Protein AF-A0A951DKD7-F1 (afdb_monomer_lite)

Sequence (214 aa):
MGTKVVCPVCWTWADLGSRTTCRRCRTPLVLADGRRVDEVAALTGVAPGSPIADGAYAAAAPQWVRERAPAAPAAGGTVDWVGLARWITIGYGILLVAAMLVVGVVFRHITVTLLDPHTGQLTATTLNLGPAFTIAALVVGAVMALCAWLTQYAAARVLFLLADVLGIFASLTNLSSVIQPGPAGIAGVLSLLVDVLYGGVLAMSLVARSRGRS

Foldseek 3Di:
DFFWWADPVVRDIDGDALDQADPPPRGGIAGPQGHGPVVLCVQLVHPRRDGDDPVSSVVSDDPVVVVVRPPDPPPDDDDLLLVVLLVLLLVVLVVVLVVLQVCLVVCQWDWDFDQDPVPRDTDTDIDGCNVVSNVVSVVSSVVSVVLSVCSVDLVSLVVVLVVLVVVLVVLVVVVVQLCDPDPSVVVSVVVNVSSVVSSVSSVVNNVVVVVVVD

Structure (mmCIF, N/CA/C/O backbone):
data_AF-A0A951DKD7-F1
#
_entry.id   AF-A0A951DKD7-F1
#
loop_
_atom_site.group_PDB
_atom_site.id
_atom_site.type_symbol
_atom_site.label_atom_id
_atom_site.label_alt_id
_atom_site.label_comp_id
_atom_site.label_asym_id
_atom_site.label_entity_id
_atom_site.label_seq_id
_atom_site.pdbx_PDB_ins_code
_atom_site.Cartn_x
_atom_site.Cartn_y
_atom_site.Cartn_z
_atom_site.occupancy
_atom_site.B_iso_or_equiv
_atom_site.auth_seq_id
_atom_site.auth_comp_id
_atom_site.auth_asym_id
_atom_site.auth_atom_id
_atom_site.pdbx_PDB_model_num
ATOM 1 N N . MET A 1 1 ? 32.526 -7.233 -17.741 1.00 46.66 1 MET A N 1
ATOM 2 C CA . MET A 1 1 ? 32.548 -8.105 -16.546 1.00 46.66 1 MET A CA 1
ATOM 3 C C . MET A 1 1 ? 32.007 -9.435 -17.018 1.00 46.66 1 MET A C 1
ATOM 5 O O . MET A 1 1 ? 30.869 -9.445 -17.457 1.00 46.66 1 MET A O 1
ATOM 9 N N . GLY A 1 2 ? 32.831 -10.486 -17.031 1.00 58.69 2 GLY A N 1
ATOM 10 C CA . GLY A 1 2 ? 32.486 -11.738 -17.708 1.00 58.69 2 GLY A CA 1
ATOM 11 C C . GLY A 1 2 ? 31.242 -12.408 -17.124 1.00 58.69 2 GLY A C 1
ATOM 12 O O . GLY A 1 2 ? 31.072 -12.469 -15.905 1.00 58.69 2 GLY A O 1
ATOM 13 N N . THR A 1 3 ? 30.373 -12.904 -18.002 1.00 64.31 3 THR A N 1
ATOM 14 C CA . THR A 1 3 ? 29.193 -13.696 -17.633 1.00 64.31 3 THR A CA 1
ATOM 15 C C . THR A 1 3 ? 29.619 -14.928 -16.827 1.00 64.31 3 THR A C 1
ATOM 17 O O . THR A 1 3 ? 30.507 -15.668 -17.243 1.00 64.31 3 THR A O 1
ATOM 20 N N . LYS A 1 4 ? 29.005 -15.179 -15.665 1.00 73.69 4 LYS A N 1
ATOM 21 C CA . LYS A 1 4 ? 29.299 -16.372 -14.852 1.00 73.69 4 LYS A CA 1
ATOM 22 C C . LYS A 1 4 ? 28.471 -17.561 -15.338 1.00 73.69 4 LYS A C 1
ATOM 24 O O . LYS A 1 4 ? 27.261 -17.446 -15.516 1.00 73.69 4 LYS A O 1
ATOM 29 N N . VAL A 1 5 ? 29.122 -18.708 -15.510 1.00 76.88 5 VAL A N 1
ATOM 30 C CA . VAL A 1 5 ? 28.499 -19.980 -15.902 1.00 76.88 5 VAL A CA 1
ATOM 31 C C . VAL A 1 5 ? 28.764 -21.062 -14.867 1.00 76.88 5 VAL A C 1
ATOM 33 O O . VAL A 1 5 ? 29.808 -21.070 -14.209 1.00 76.88 5 VAL A O 1
ATOM 36 N N . VAL A 1 6 ? 27.818 -21.990 -14.732 1.00 82.00 6 VAL A N 1
ATOM 37 C CA . VAL A 1 6 ? 27.871 -23.095 -13.773 1.00 82.00 6 VAL A CA 1
ATOM 38 C C . VAL A 1 6 ? 27.924 -24.438 -14.493 1.00 82.00 6 VAL A C 1
ATOM 40 O O . VAL A 1 6 ? 27.279 -24.658 -15.518 1.00 82.00 6 VAL A O 1
ATOM 43 N N . CYS A 1 7 ? 28.706 -25.367 -13.948 1.00 81.94 7 CYS A N 1
ATOM 44 C CA . CYS A 1 7 ? 28.614 -26.771 -14.327 1.00 81.94 7 CYS A CA 1
ATOM 45 C C . CYS A 1 7 ? 27.569 -27.473 -13.442 1.00 81.94 7 CYS A C 1
ATOM 47 O O . CYS A 1 7 ? 27.789 -27.536 -12.233 1.00 81.94 7 CYS A O 1
ATOM 49 N N . PRO A 1 8 ? 26.495 -28.066 -13.992 1.00 79.81 8 PRO A N 1
ATOM 50 C CA . PRO A 1 8 ? 25.440 -28.686 -13.184 1.00 79.81 8 PRO A CA 1
ATOM 51 C C . PRO A 1 8 ? 25.883 -29.984 -12.488 1.00 79.81 8 PRO A C 1
ATOM 53 O O . PRO A 1 8 ? 25.260 -30.412 -11.523 1.00 79.81 8 PRO A O 1
ATOM 56 N N . VAL A 1 9 ? 26.964 -30.615 -12.9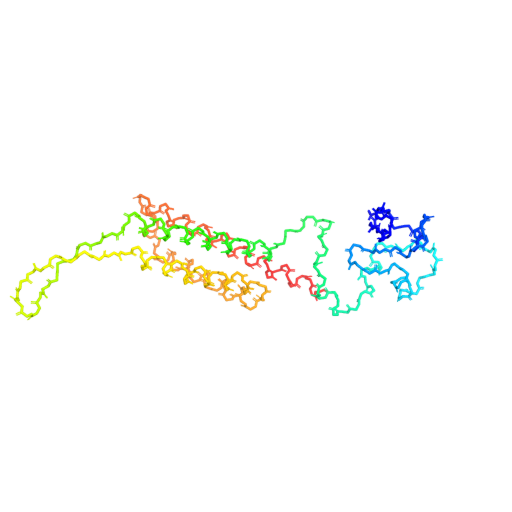60 1.00 80.75 9 VAL A N 1
ATOM 57 C CA . VAL A 1 9 ? 27.493 -31.865 -12.385 1.00 80.75 9 VAL A CA 1
ATOM 58 C C . VAL A 1 9 ? 28.568 -31.585 -11.336 1.00 80.75 9 VAL A C 1
ATOM 60 O O . VAL A 1 9 ? 28.593 -32.216 -10.286 1.00 80.75 9 VAL A O 1
ATOM 63 N N . CYS A 1 10 ? 29.465 -30.633 -11.600 1.00 80.75 10 CYS A N 1
ATOM 64 C CA . CYS A 1 10 ? 30.562 -30.310 -10.684 1.00 80.75 10 CYS A CA 1
ATOM 65 C C . CYS A 1 10 ? 30.250 -29.159 -9.724 1.00 80.75 10 CYS A C 1
ATOM 67 O O . CYS A 1 10 ? 31.059 -28.906 -8.838 1.00 80.75 10 CYS A O 1
ATOM 69 N N . TRP A 1 11 ? 29.143 -28.436 -9.925 1.00 81.00 11 TRP A N 1
ATOM 70 C CA . TRP A 1 11 ? 28.759 -27.248 -9.151 1.00 81.00 11 TRP A CA 1
ATOM 71 C C . TRP A 1 11 ? 29.848 -26.166 -9.060 1.00 81.00 11 TRP A C 1
ATOM 73 O O . TRP A 1 11 ? 29.899 -25.367 -8.130 1.00 81.00 11 TRP A O 1
ATOM 83 N N . THR A 1 12 ? 30.730 -26.115 -10.058 1.00 76.94 12 THR A N 1
ATOM 84 C CA . THR A 1 12 ? 31.805 -25.125 -10.144 1.00 76.94 12 THR A CA 1
ATOM 85 C C . THR A 1 12 ? 31.376 -23.942 -10.997 1.00 76.94 12 THR A C 1
ATOM 87 O O . THR A 1 12 ? 30.941 -24.138 -12.137 1.00 76.94 12 THR A O 1
ATOM 90 N N . TRP A 1 13 ? 31.577 -22.738 -10.470 1.00 75.88 13 TRP A N 1
ATOM 91 C CA . TRP A 1 13 ? 31.384 -21.478 -11.182 1.00 75.88 13 TRP A CA 1
ATOM 92 C C . TRP A 1 13 ? 32.657 -21.081 -11.930 1.00 75.88 13 TRP A C 1
ATOM 94 O O . TRP A 1 13 ? 33.755 -21.160 -11.380 1.00 75.88 13 TRP A O 1
ATOM 104 N N . ALA A 1 14 ? 32.513 -20.648 -13.179 1.00 69.31 14 ALA A N 1
ATOM 105 C CA . ALA A 1 14 ? 33.608 -20.152 -14.004 1.00 69.31 14 ALA A CA 1
ATOM 106 C C . ALA A 1 14 ? 33.163 -18.930 -14.816 1.00 69.31 14 ALA A C 1
ATOM 108 O O . ALA A 1 14 ? 31.971 -18.732 -15.053 1.00 69.31 14 ALA A O 1
ATOM 109 N N . ASP A 1 15 ? 34.121 -18.109 -15.241 1.00 71.62 15 ASP A N 1
ATOM 110 C CA . ASP A 1 15 ? 33.863 -17.041 -16.207 1.00 71.62 15 ASP A CA 1
ATOM 111 C C . ASP A 1 15 ? 33.650 -17.625 -17.607 1.00 71.62 15 ASP A C 1
ATOM 113 O O . ASP A 1 15 ? 34.377 -18.527 -18.042 1.00 71.62 15 ASP A O 1
ATOM 117 N N . LEU A 1 16 ? 32.640 -17.108 -18.308 1.00 64.94 16 LEU A N 1
ATOM 118 C CA . LEU A 1 16 ? 32.317 -17.476 -19.677 1.00 64.94 16 LEU A CA 1
ATOM 119 C C . LEU A 1 16 ? 33.418 -16.955 -20.605 1.00 64.94 16 LEU A C 1
ATOM 121 O O . LEU A 1 16 ? 33.477 -15.779 -20.947 1.00 64.94 16 LEU A O 1
ATOM 125 N N . GLY A 1 17 ? 34.332 -17.854 -20.962 1.00 66.88 17 GLY A N 1
ATOM 126 C CA . GLY A 1 17 ? 35.355 -17.632 -21.982 1.00 66.88 17 GLY A CA 1
ATOM 127 C C . GLY A 1 17 ? 34.976 -18.285 -23.312 1.00 66.88 17 GLY A C 1
ATOM 128 O O . GLY A 1 17 ? 33.808 -18.407 -23.662 1.00 66.88 17 GLY A O 1
ATOM 129 N N . SER A 1 18 ? 35.970 -18.805 -24.033 1.00 61.47 18 SER A N 1
ATOM 130 C CA . SER A 1 18 ? 35.795 -19.532 -25.303 1.00 61.47 18 SER A CA 1
ATOM 131 C C . SER A 1 18 ? 35.233 -20.958 -25.166 1.00 61.47 18 SER A C 1
ATOM 133 O O . SER A 1 18 ? 35.272 -21.735 -26.117 1.00 61.47 18 SER A O 1
ATOM 135 N N . ARG A 1 19 ? 34.763 -21.369 -23.982 1.00 66.56 19 ARG A N 1
ATOM 136 C CA . ARG A 1 19 ? 34.425 -22.772 -23.691 1.00 66.56 19 ARG A CA 1
ATOM 137 C C . ARG A 1 19 ? 32.946 -22.931 -23.373 1.00 66.56 19 ARG A C 1
ATOM 139 O O . ARG A 1 19 ? 32.434 -22.265 -22.483 1.00 66.56 19 ARG A O 1
ATOM 146 N N . THR A 1 20 ? 32.304 -23.886 -24.040 1.00 71.44 20 THR A N 1
ATOM 147 C CA . THR A 1 20 ? 30.896 -24.264 -23.827 1.00 71.44 20 THR A CA 1
ATOM 148 C C . THR A 1 20 ? 30.729 -25.481 -22.906 1.00 71.44 20 THR A C 1
ATOM 150 O O . THR A 1 20 ? 29.624 -25.770 -22.457 1.00 71.44 20 THR A O 1
ATOM 153 N N . THR A 1 21 ? 31.820 -26.179 -22.562 1.00 79.88 21 THR A N 1
ATOM 154 C CA . THR A 1 21 ? 31.813 -27.403 -21.737 1.00 79.88 21 THR A CA 1
ATOM 155 C C . THR A 1 21 ? 32.746 -27.310 -20.528 1.00 79.88 21 THR A C 1
ATOM 157 O O . THR A 1 21 ? 33.824 -26.711 -20.598 1.00 79.88 21 THR A O 1
ATOM 160 N N . CYS A 1 22 ? 32.382 -27.970 -19.427 1.00 79.38 22 CYS A N 1
ATOM 161 C CA . CYS A 1 22 ? 33.186 -28.031 -18.207 1.00 79.38 22 CYS A CA 1
ATOM 162 C C . CYS A 1 22 ? 34.524 -28.761 -18.428 1.00 79.38 22 CYS A C 1
ATOM 164 O O . CYS A 1 22 ? 34.573 -29.840 -19.015 1.00 79.38 22 CYS A O 1
ATOM 166 N N . ARG A 1 23 ? 35.620 -28.227 -17.868 1.00 78.69 23 ARG A N 1
ATOM 167 C CA . ARG A 1 23 ? 36.966 -28.825 -17.983 1.00 78.69 23 ARG A CA 1
ATOM 168 C C . ARG A 1 23 ? 37.092 -30.190 -17.292 1.00 78.69 23 ARG A C 1
ATOM 170 O O . ARG A 1 23 ? 37.932 -30.986 -17.692 1.00 78.69 23 ARG A O 1
ATOM 177 N N . ARG A 1 24 ? 36.293 -30.438 -16.248 1.00 78.00 24 ARG A N 1
ATOM 178 C CA . ARG A 1 24 ? 36.413 -31.623 -15.382 1.00 78.00 24 ARG A CA 1
ATOM 179 C C . ARG A 1 24 ? 35.544 -32.788 -15.848 1.00 78.00 24 ARG A C 1
ATOM 181 O O . ARG A 1 24 ? 36.040 -33.898 -15.961 1.00 78.00 24 ARG A O 1
ATOM 188 N N . CYS A 1 25 ? 34.269 -32.533 -16.127 1.00 80.94 25 CYS A N 1
ATOM 189 C CA . CYS A 1 25 ? 33.294 -33.575 -16.465 1.00 80.94 25 CYS A CA 1
ATOM 190 C C . CYS A 1 25 ? 32.795 -33.517 -17.915 1.00 80.94 25 CYS A C 1
ATOM 192 O O . CYS A 1 25 ? 31.951 -34.322 -18.291 1.00 80.94 25 CYS A O 1
ATOM 194 N N . ARG A 1 26 ? 33.272 -32.557 -18.723 1.00 80.12 26 ARG A N 1
ATOM 195 C CA . ARG A 1 26 ? 32.845 -32.310 -20.116 1.00 80.12 26 ARG A CA 1
ATOM 196 C C . ARG A 1 26 ? 31.348 -32.038 -20.316 1.00 80.12 26 ARG A C 1
ATOM 198 O O . ARG A 1 26 ? 30.916 -31.866 -21.448 1.00 80.12 26 ARG A O 1
ATOM 205 N N . THR A 1 27 ? 30.568 -31.932 -19.244 1.00 80.88 27 THR A N 1
ATOM 206 C CA . THR A 1 27 ? 29.155 -31.541 -19.296 1.00 80.88 27 THR A CA 1
ATOM 207 C C . THR A 1 27 ? 29.013 -30.121 -19.859 1.00 80.88 27 THR A C 1
ATOM 209 O O . THR A 1 27 ? 29.855 -29.271 -19.533 1.00 80.88 27 THR A O 1
ATOM 212 N N . PRO A 1 28 ? 27.980 -29.839 -20.677 1.00 79.00 28 PRO A N 1
ATOM 213 C CA . PRO A 1 28 ? 27.687 -28.486 -21.139 1.00 79.00 28 PRO A CA 1
ATOM 214 C C . PRO A 1 28 ? 27.494 -27.538 -19.955 1.00 79.00 28 PRO A C 1
ATOM 216 O O . PRO A 1 28 ? 26.874 -27.883 -18.945 1.00 79.00 28 PRO A O 1
ATOM 219 N N . LEU A 1 29 ? 28.089 -26.355 -20.072 1.00 80.69 29 LEU A N 1
ATOM 220 C CA . LEU A 1 29 ? 27.956 -25.291 -19.087 1.00 80.69 29 LEU A CA 1
ATOM 221 C C . LEU A 1 29 ? 26.568 -24.662 -19.203 1.00 80.69 29 LEU A C 1
ATOM 223 O O . LEU A 1 29 ? 25.980 -24.618 -20.285 1.00 80.69 29 LEU A O 1
ATOM 227 N N . VAL A 1 30 ? 26.059 -24.178 -18.077 1.00 78.19 30 VAL A N 1
ATOM 228 C CA . VAL A 1 30 ? 24.727 -23.590 -17.958 1.00 78.19 30 VAL A CA 1
ATOM 229 C C . VAL A 1 30 ? 24.872 -22.141 -17.496 1.00 78.19 30 VAL A C 1
ATOM 231 O O . VAL A 1 30 ? 25.703 -21.831 -16.638 1.00 78.19 30 VAL A O 1
ATOM 234 N N . LEU A 1 31 ? 24.106 -21.238 -18.099 1.00 75.88 31 LEU A N 1
ATOM 235 C CA . LEU A 1 31 ? 24.024 -19.835 -17.702 1.00 75.88 31 LEU A CA 1
ATOM 236 C C . LEU A 1 31 ? 23.207 -19.691 -16.407 1.00 75.88 31 LEU A C 1
ATOM 238 O O . LEU A 1 31 ? 22.457 -20.583 -16.017 1.00 75.88 31 LEU A O 1
ATOM 242 N N . ALA A 1 32 ? 23.307 -18.536 -15.748 1.00 66.75 32 ALA A N 1
ATOM 243 C CA . ALA A 1 32 ? 22.516 -18.235 -14.549 1.00 66.75 32 ALA A CA 1
ATOM 244 C C . ALA A 1 32 ? 20.988 -18.275 -14.785 1.00 66.75 32 ALA A C 1
ATOM 246 O O . ALA A 1 32 ? 20.225 -18.419 -13.835 1.00 66.75 32 ALA A O 1
ATOM 247 N N . ASP A 1 33 ? 20.547 -18.175 -16.041 1.00 62.81 33 ASP A N 1
ATOM 248 C CA . ASP A 1 33 ? 19.146 -18.285 -16.459 1.00 62.81 33 ASP A CA 1
ATOM 249 C C . ASP A 1 33 ? 18.687 -19.735 -16.728 1.00 62.81 33 ASP A C 1
ATOM 251 O O . ASP A 1 33 ? 17.533 -19.959 -17.088 1.00 62.81 33 ASP A O 1
ATOM 255 N N . GLY A 1 34 ? 19.572 -20.724 -16.556 1.00 66.50 34 GLY A N 1
ATOM 256 C CA . GLY A 1 34 ? 19.275 -22.145 -16.744 1.00 66.50 34 GLY A CA 1
ATOM 257 C C . GLY A 1 34 ? 19.459 -22.670 -18.172 1.00 66.50 34 GLY A C 1
ATOM 258 O O . GLY A 1 34 ? 19.280 -23.868 -18.393 1.00 66.50 34 GLY A O 1
ATOM 259 N N . ARG A 1 35 ? 19.843 -21.829 -19.142 1.00 70.81 35 ARG A N 1
ATOM 260 C CA . ARG A 1 35 ? 20.089 -22.259 -20.532 1.00 70.81 35 ARG A CA 1
ATOM 261 C C . ARG A 1 35 ? 21.480 -22.859 -20.704 1.00 70.81 35 ARG A C 1
ATOM 263 O O . ARG A 1 35 ? 22.427 -22.432 -20.043 1.00 70.81 35 ARG A O 1
ATOM 270 N N . ARG A 1 36 ? 21.637 -23.818 -21.623 1.00 74.00 36 ARG A N 1
ATOM 271 C CA . ARG A 1 36 ? 22.958 -24.371 -21.947 1.00 74.00 36 ARG A CA 1
ATOM 272 C C . ARG A 1 36 ? 23.717 -23.461 -22.915 1.00 74.00 36 ARG A C 1
ATOM 274 O O . ARG A 1 36 ? 23.147 -22.910 -23.853 1.00 74.00 36 ARG A O 1
ATOM 281 N N . VAL A 1 37 ? 25.014 -23.286 -22.674 1.00 71.94 37 VAL A N 1
ATOM 282 C CA . VAL A 1 37 ? 25.869 -22.360 -23.438 1.00 71.94 37 VAL A CA 1
ATOM 283 C C . VAL A 1 37 ? 26.009 -22.789 -24.906 1.00 71.94 37 VAL A C 1
ATOM 285 O O . VAL A 1 37 ? 26.057 -21.941 -25.791 1.00 71.94 37 VAL A O 1
ATOM 288 N N . ASP A 1 38 ? 26.058 -24.092 -25.176 1.00 70.19 38 ASP A N 1
ATOM 289 C CA . ASP A 1 38 ? 26.152 -24.681 -26.518 1.00 70.19 38 ASP A CA 1
ATOM 290 C C . ASP A 1 38 ? 24.902 -24.428 -27.372 1.00 70.19 38 ASP A C 1
ATOM 292 O O . ASP A 1 38 ? 25.027 -24.061 -28.539 1.00 70.19 38 ASP A O 1
ATOM 296 N N . GLU A 1 39 ? 23.711 -24.534 -26.783 1.00 69.62 39 GLU A N 1
ATOM 297 C CA . GLU A 1 39 ? 22.447 -24.221 -27.462 1.00 69.62 39 GLU A CA 1
ATOM 298 C C . GLU A 1 39 ? 22.384 -22.745 -27.882 1.00 69.62 39 GLU A C 1
ATOM 300 O O . GLU A 1 39 ? 21.991 -22.422 -29.004 1.00 69.62 39 GLU A O 1
ATOM 305 N N . VAL A 1 40 ? 22.823 -21.831 -27.011 1.00 66.62 40 VAL A N 1
ATOM 306 C CA . VAL A 1 40 ? 22.807 -20.394 -27.323 1.00 66.62 40 VAL A CA 1
ATOM 307 C C . VAL A 1 40 ? 23.918 -20.007 -28.308 1.00 66.62 40 VAL A C 1
ATOM 309 O O . VAL A 1 40 ? 23.707 -19.147 -29.166 1.00 66.62 40 VAL A O 1
ATOM 312 N N . ALA A 1 41 ? 25.080 -20.662 -28.249 1.00 64.75 41 ALA A N 1
ATOM 313 C CA . ALA A 1 41 ? 26.144 -20.479 -29.237 1.00 64.75 41 ALA A CA 1
ATOM 314 C C . ALA A 1 41 ? 25.694 -20.924 -30.644 1.00 64.75 41 ALA A C 1
ATOM 316 O O . ALA A 1 41 ? 25.931 -20.216 -31.622 1.00 64.75 41 ALA A O 1
ATOM 317 N N . ALA A 1 42 ? 24.966 -22.042 -30.743 1.00 62.97 42 ALA A N 1
ATOM 318 C CA . ALA A 1 42 ? 24.403 -22.517 -32.007 1.00 62.97 42 ALA A CA 1
ATOM 319 C C . ALA A 1 42 ? 23.360 -21.544 -32.592 1.00 62.97 42 ALA A C 1
ATOM 321 O O . ALA A 1 42 ? 23.357 -21.289 -33.794 1.00 62.97 42 ALA A O 1
ATOM 322 N N . LEU A 1 43 ? 22.513 -20.951 -31.742 1.00 60.75 43 LEU A N 1
ATOM 323 C CA . LEU A 1 43 ? 21.487 -19.980 -32.149 1.00 60.75 43 LEU A CA 1
ATOM 324 C C . LEU A 1 43 ? 22.055 -18.627 -32.599 1.00 60.75 43 LEU A C 1
ATOM 326 O O . LEU A 1 43 ? 21.409 -17.909 -33.358 1.00 60.75 43 LEU A O 1
ATOM 330 N N . THR A 1 44 ? 23.247 -18.264 -32.129 1.00 56.47 44 THR A N 1
ATOM 331 C CA . THR A 1 44 ? 23.893 -16.983 -32.457 1.00 56.47 44 THR A CA 1
ATOM 332 C C . THR A 1 44 ? 24.776 -17.049 -33.701 1.00 56.47 44 THR A C 1
ATOM 334 O O . THR A 1 44 ? 25.308 -16.022 -34.115 1.00 56.47 44 THR A O 1
ATOM 337 N N . GLY A 1 45 ? 24.939 -18.231 -34.310 1.00 53.25 45 GLY A N 1
ATOM 338 C CA . GLY A 1 45 ? 25.811 -18.421 -35.474 1.00 53.25 45 GLY A CA 1
ATOM 339 C C . GLY A 1 45 ? 27.294 -18.180 -35.172 1.00 53.25 45 GLY A C 1
ATOM 340 O O . GLY A 1 45 ? 28.093 -18.017 -36.093 1.00 53.25 45 GLY A O 1
ATOM 341 N N . VAL A 1 46 ? 27.674 -18.136 -33.892 1.00 54.56 46 VAL A N 1
ATOM 342 C CA . VAL A 1 46 ? 29.054 -17.894 -33.476 1.00 54.56 46 VAL A CA 1
ATOM 343 C C . VAL A 1 46 ? 29.814 -19.216 -33.464 1.00 54.56 46 VAL A C 1
ATOM 345 O O . VAL A 1 46 ? 29.383 -20.191 -32.850 1.00 54.56 46 VAL A O 1
ATOM 348 N N . ALA A 1 47 ? 30.965 -19.251 -34.142 1.00 48.41 47 ALA A N 1
ATOM 349 C CA . ALA A 1 47 ? 31.783 -20.453 -34.235 1.00 48.41 47 ALA A CA 1
ATOM 350 C C . ALA A 1 47 ? 32.187 -20.965 -32.833 1.00 48.41 47 ALA A C 1
ATOM 352 O O . ALA A 1 47 ? 32.551 -20.149 -31.969 1.00 48.41 47 ALA A O 1
ATOM 353 N N . PRO A 1 48 ? 32.170 -22.294 -32.596 1.00 46.12 48 PRO A N 1
ATOM 354 C CA . PRO A 1 48 ? 32.590 -22.869 -31.323 1.00 46.12 48 PRO A CA 1
ATOM 355 C C . PRO A 1 48 ? 34.028 -22.441 -31.004 1.00 46.12 48 PRO A C 1
ATOM 357 O O . PRO A 1 48 ? 34.943 -22.723 -31.772 1.00 46.12 48 PRO A O 1
ATOM 360 N N . GLY A 1 49 ? 34.234 -21.751 -29.878 1.00 49.44 49 GLY A N 1
ATOM 361 C CA . GLY A 1 49 ? 35.555 -21.253 -29.468 1.00 49.44 49 GLY A CA 1
ATOM 362 C C . GLY A 1 49 ? 35.767 -19.744 -29.608 1.00 49.44 49 GLY A C 1
ATOM 363 O O . GLY A 1 49 ? 36.782 -19.234 -29.133 1.00 49.44 49 GLY A O 1
ATOM 364 N N . SER A 1 50 ? 34.824 -19.010 -30.198 1.00 45.75 50 SER A N 1
ATOM 365 C CA . SER A 1 50 ? 34.920 -17.547 -30.292 1.00 45.75 50 SER A CA 1
ATOM 366 C C . SER A 1 50 ? 34.565 -16.895 -28.947 1.00 45.75 50 SER A C 1
ATOM 368 O O . SER A 1 50 ? 33.602 -17.329 -28.308 1.00 45.75 50 SER A O 1
ATOM 370 N N . PRO A 1 51 ? 35.285 -15.853 -28.490 1.00 49.28 51 PRO A N 1
ATOM 371 C CA . PRO A 1 51 ? 34.844 -15.061 -27.349 1.00 49.28 51 PRO A CA 1
ATOM 372 C C . PRO A 1 51 ? 33.550 -14.338 -27.732 1.00 49.28 51 PRO A C 1
ATOM 374 O O . PRO A 1 51 ? 33.542 -13.449 -28.581 1.00 49.28 51 PRO A O 1
ATOM 377 N N . ILE A 1 52 ? 32.438 -14.753 -27.136 1.00 53.44 52 ILE A N 1
ATOM 378 C CA . ILE A 1 52 ? 31.139 -14.126 -27.355 1.00 53.44 52 ILE A CA 1
ATOM 379 C C . ILE A 1 52 ? 31.013 -12.973 -26.359 1.00 53.44 52 ILE A C 1
ATOM 381 O O . ILE A 1 52 ? 31.135 -13.180 -25.153 1.00 53.44 52 ILE A O 1
ATOM 385 N N . ALA A 1 53 ? 30.795 -11.757 -26.863 1.00 52.62 53 ALA A N 1
ATOM 386 C CA . ALA A 1 53 ? 30.551 -10.592 -26.021 1.00 52.62 53 ALA A CA 1
ATOM 387 C C . ALA A 1 53 ? 29.306 -10.822 -25.149 1.00 52.62 53 ALA A C 1
ATOM 389 O O . ALA A 1 53 ? 28.287 -11.303 -25.649 1.00 52.62 53 ALA A O 1
ATOM 390 N N . ASP A 1 54 ? 29.377 -10.441 -23.869 1.00 52.22 54 ASP A N 1
ATOM 391 C CA . ASP A 1 54 ? 28.347 -10.693 -22.845 1.00 52.22 54 ASP A CA 1
ATOM 392 C C . ASP A 1 54 ? 26.909 -10.325 -23.304 1.00 52.22 54 ASP A C 1
ATOM 394 O O . ASP A 1 54 ? 25.937 -10.968 -22.913 1.00 52.22 54 ASP A O 1
ATOM 398 N N . GLY A 1 55 ? 26.755 -9.341 -24.201 1.00 51.38 55 GLY A N 1
ATOM 399 C CA . GLY A 1 55 ? 25.459 -8.910 -24.748 1.00 51.38 55 GLY A CA 1
ATOM 400 C C . GLY A 1 55 ? 24.817 -9.833 -25.799 1.00 51.38 55 GLY A C 1
ATOM 401 O O . GLY A 1 55 ? 23.602 -9.786 -25.989 1.00 51.38 55 GLY A O 1
ATOM 402 N N . ALA A 1 56 ? 25.580 -10.698 -26.472 1.00 52.22 56 ALA A N 1
ATOM 403 C CA . ALA A 1 56 ? 25.055 -11.541 -27.552 1.00 52.22 56 ALA A CA 1
ATOM 404 C C . ALA A 1 56 ? 24.192 -12.710 -27.032 1.00 52.22 56 ALA A C 1
ATOM 406 O O . ALA A 1 56 ? 23.186 -13.059 -27.650 1.00 52.22 56 ALA A O 1
ATOM 407 N N . TYR A 1 57 ? 24.506 -13.253 -25.848 1.00 52.62 57 TYR A N 1
ATOM 408 C CA . TYR A 1 57 ? 23.694 -14.294 -25.193 1.00 52.62 57 TYR A CA 1
ATOM 409 C C . TYR A 1 57 ? 22.339 -13.775 -24.682 1.00 52.62 57 TYR A C 1
ATOM 411 O O . TYR A 1 57 ? 21.364 -14.534 -24.606 1.00 52.62 57 TYR A O 1
ATOM 419 N N . ALA A 1 58 ? 22.266 -12.483 -24.347 1.00 48.88 58 ALA A N 1
ATOM 420 C CA . ALA A 1 58 ? 21.030 -11.810 -23.957 1.00 48.88 58 ALA A CA 1
ATOM 421 C C . ALA A 1 58 ? 20.144 -11.488 -25.178 1.00 48.88 58 ALA A C 1
ATOM 423 O O . ALA A 1 58 ? 18.924 -11.649 -25.120 1.00 48.88 58 ALA A O 1
ATOM 424 N N . ALA A 1 59 ? 20.750 -11.094 -26.304 1.00 50.16 59 ALA A N 1
ATOM 425 C CA . ALA A 1 59 ? 20.035 -10.743 -27.533 1.00 50.16 59 ALA A CA 1
ATOM 426 C C . ALA A 1 59 ? 19.406 -11.953 -28.256 1.00 50.16 59 ALA A C 1
ATOM 428 O O . ALA A 1 59 ? 18.381 -11.809 -28.923 1.00 50.16 59 ALA A O 1
ATOM 429 N N . ALA A 1 60 ? 19.978 -13.149 -28.085 1.00 50.72 60 ALA A N 1
ATOM 430 C CA . ALA A 1 60 ? 19.556 -14.380 -28.761 1.00 50.72 60 ALA A CA 1
ATOM 431 C C . ALA A 1 60 ? 18.320 -15.076 -28.160 1.00 50.72 60 ALA A C 1
ATOM 433 O O . ALA A 1 60 ? 17.888 -16.117 -28.652 1.00 50.72 60 ALA A O 1
ATOM 434 N N . ALA A 1 61 ? 17.751 -14.552 -27.071 1.00 50.03 61 ALA A N 1
ATOM 435 C CA . ALA A 1 61 ? 16.590 -15.167 -26.437 1.00 50.03 61 ALA A CA 1
ATOM 436 C C . ALA A 1 61 ? 15.298 -14.941 -27.262 1.00 50.03 61 ALA A C 1
ATOM 438 O O . ALA A 1 61 ? 15.029 -13.803 -27.681 1.00 50.03 61 ALA A O 1
ATOM 439 N N . PRO A 1 62 ? 14.450 -15.976 -27.447 1.00 47.75 62 PRO A N 1
ATOM 440 C CA . PRO A 1 62 ? 13.102 -15.819 -27.991 1.00 47.75 62 PRO A CA 1
ATOM 441 C C . PRO A 1 62 ? 12.317 -14.750 -27.218 1.00 47.75 62 PRO A C 1
ATOM 443 O O . PRO A 1 62 ? 12.449 -14.639 -25.998 1.00 47.75 62 PRO A O 1
ATOM 446 N N . GLN A 1 63 ? 11.499 -13.956 -27.914 1.00 51.53 63 GLN A N 1
ATOM 447 C CA . GLN A 1 63 ? 10.800 -12.797 -27.331 1.00 51.53 63 GLN A CA 1
ATOM 448 C C . GLN A 1 63 ? 9.963 -13.173 -26.091 1.00 51.53 63 GLN A C 1
ATOM 450 O O . GLN A 1 63 ? 10.041 -12.506 -25.064 1.00 51.53 63 GLN A O 1
ATOM 455 N N . TRP A 1 64 ? 9.290 -14.326 -26.126 1.00 43.62 64 TRP A N 1
ATOM 456 C CA . TRP A 1 64 ? 8.475 -14.853 -25.024 1.00 43.62 64 TRP A CA 1
ATOM 457 C C . TRP A 1 64 ? 9.276 -15.301 -23.782 1.00 43.62 64 TRP A C 1
ATOM 459 O O . TRP A 1 64 ? 8.703 -15.452 -22.701 1.00 43.62 64 TRP A O 1
ATOM 469 N N . VAL A 1 65 ? 10.591 -15.521 -23.917 1.00 47.19 65 VAL A N 1
ATOM 470 C CA . VAL A 1 65 ? 11.513 -15.785 -22.795 1.00 47.19 65 VAL A CA 1
ATOM 471 C C . VAL A 1 65 ? 12.038 -14.472 -22.223 1.00 47.19 65 VAL A C 1
ATOM 473 O O . VAL A 1 65 ? 12.121 -14.342 -21.008 1.00 47.19 65 VAL A O 1
ATOM 476 N N . ARG A 1 66 ? 12.317 -13.466 -23.064 1.00 51.81 66 ARG A N 1
ATOM 477 C CA . ARG A 1 66 ? 12.681 -12.109 -22.607 1.00 51.81 66 ARG A CA 1
ATOM 478 C C . ARG A 1 66 ? 11.594 -11.465 -21.747 1.00 51.81 66 ARG A C 1
ATOM 480 O O . ARG A 1 66 ? 11.914 -10.736 -20.819 1.00 51.81 66 ARG A O 1
ATOM 487 N N . GLU A 1 67 ? 10.332 -11.767 -22.030 1.00 51.78 67 GLU A N 1
ATOM 488 C CA . GLU A 1 67 ? 9.182 -11.267 -21.268 1.00 51.78 67 GLU A CA 1
ATOM 489 C C . GLU A 1 67 ? 8.967 -11.979 -19.921 1.00 51.78 67 GLU A C 1
ATOM 491 O O . GLU A 1 67 ? 8.335 -11.414 -19.030 1.00 51.78 67 GLU A O 1
ATOM 496 N N . ARG A 1 68 ? 9.479 -13.210 -19.762 1.00 42.56 68 ARG A N 1
ATOM 497 C CA . ARG A 1 68 ? 9.348 -14.022 -18.534 1.00 42.56 68 ARG A CA 1
ATOM 498 C C . ARG A 1 68 ? 10.620 -14.116 -17.705 1.00 42.56 68 ARG A C 1
ATOM 500 O O . ARG A 1 68 ? 10.541 -14.511 -16.542 1.00 42.56 68 ARG A O 1
ATOM 507 N N . ALA A 1 69 ? 11.776 -13.804 -18.282 1.00 42.50 69 ALA A N 1
ATOM 508 C CA . ALA A 1 69 ? 13.017 -13.750 -17.537 1.00 42.50 69 ALA A CA 1
ATOM 509 C C . ALA A 1 69 ? 12.861 -12.687 -16.438 1.00 42.50 69 ALA A C 1
ATOM 511 O O . ALA A 1 69 ? 12.479 -11.555 -16.755 1.00 42.50 69 ALA A O 1
ATOM 512 N N . PRO A 1 70 ? 13.133 -13.011 -15.158 1.00 39.78 70 PRO A N 1
ATOM 513 C CA . PRO A 1 70 ? 13.314 -11.962 -14.170 1.00 39.78 70 PRO A CA 1
ATOM 514 C C . PRO A 1 70 ? 14.383 -11.039 -14.742 1.00 39.78 70 PRO A C 1
ATOM 516 O O . PRO A 1 70 ? 15.439 -11.522 -15.159 1.00 39.78 70 PRO A O 1
ATOM 519 N N . ALA A 1 71 ? 14.066 -9.746 -14.863 1.00 46.72 71 ALA A N 1
ATOM 520 C CA . ALA A 1 71 ? 15.008 -8.770 -15.383 1.00 46.72 71 ALA A CA 1
ATOM 521 C C . ALA A 1 71 ? 16.339 -9.007 -14.667 1.00 46.72 71 ALA A C 1
ATOM 523 O O . ALA A 1 71 ? 16.386 -8.958 -13.434 1.00 46.72 71 ALA A O 1
ATOM 524 N N . ALA A 1 72 ? 17.382 -9.369 -15.424 1.00 43.97 72 ALA A N 1
ATOM 525 C CA . ALA A 1 72 ? 18.709 -9.511 -14.851 1.00 43.97 72 ALA A CA 1
ATOM 526 C C . ALA A 1 72 ? 18.964 -8.223 -14.059 1.00 43.97 72 ALA A C 1
ATOM 528 O O . ALA A 1 72 ? 18.691 -7.150 -14.612 1.00 43.97 72 ALA A O 1
ATOM 529 N N . PRO A 1 73 ? 19.384 -8.299 -12.780 1.00 39.03 73 PRO A N 1
ATOM 530 C CA . PRO A 1 73 ? 19.625 -7.101 -11.997 1.00 39.03 73 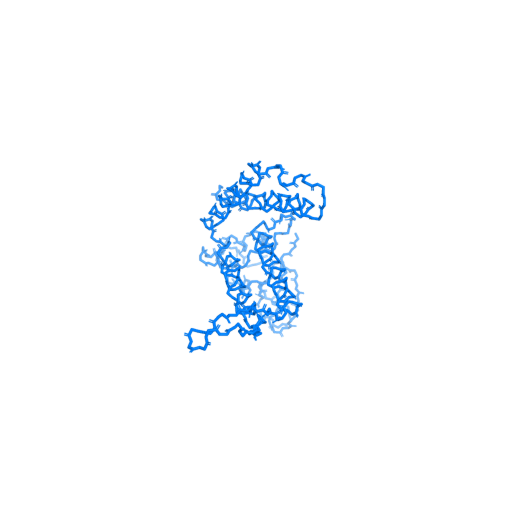PRO A CA 1
ATOM 531 C C . PRO A 1 73 ? 20.565 -6.240 -12.824 1.00 39.03 73 PRO A C 1
ATOM 533 O O . PRO A 1 73 ? 21.662 -6.684 -13.171 1.00 39.03 73 PRO A O 1
ATOM 536 N N . ALA A 1 74 ? 20.076 -5.071 -13.244 1.00 45.75 74 ALA A N 1
ATOM 537 C CA . ALA A 1 74 ? 20.846 -4.174 -14.076 1.00 45.75 74 ALA A CA 1
ATOM 538 C C . ALA A 1 74 ? 22.150 -3.911 -13.323 1.00 45.75 74 ALA A C 1
ATOM 540 O O . ALA A 1 74 ? 22.150 -3.329 -12.236 1.00 45.75 74 ALA A O 1
ATOM 541 N N . ALA A 1 75 ? 23.256 -4.424 -13.860 1.00 41.59 75 ALA A N 1
ATOM 542 C CA . ALA A 1 75 ? 24.591 -4.166 -13.356 1.00 41.59 75 ALA A CA 1
ATOM 543 C C . ALA A 1 75 ? 24.916 -2.702 -13.690 1.00 41.59 75 ALA A C 1
ATOM 545 O O . ALA A 1 75 ? 25.540 -2.389 -14.697 1.00 41.59 75 ALA A O 1
ATOM 546 N N . GLY A 1 76 ? 24.354 -1.805 -12.884 1.00 39.53 76 GLY A N 1
ATOM 547 C CA . GLY A 1 76 ? 24.276 -0.368 -13.100 1.00 39.53 76 GLY A CA 1
ATOM 548 C C . GLY A 1 76 ? 23.035 0.146 -12.379 1.00 39.53 76 GLY A C 1
ATOM 549 O O . GLY A 1 76 ? 21.923 -0.088 -12.848 1.00 39.53 76 GLY A O 1
ATOM 550 N N . GLY A 1 77 ? 23.237 0.773 -11.214 1.00 50.84 77 GLY A N 1
ATOM 551 C CA . GLY A 1 77 ? 22.215 1.159 -10.234 1.00 50.84 77 GLY A CA 1
ATOM 552 C C . GLY A 1 77 ? 21.105 2.056 -10.780 1.00 50.84 77 GLY A C 1
ATOM 553 O O . GLY A 1 77 ? 21.065 3.254 -10.519 1.00 50.84 77 GLY A O 1
ATOM 554 N N . THR A 1 78 ? 20.177 1.459 -11.513 1.00 63.28 78 THR A N 1
ATOM 555 C CA . THR A 1 78 ? 18.886 2.048 -11.838 1.00 63.28 78 THR A CA 1
ATOM 556 C C . THR A 1 78 ? 17.892 1.507 -10.824 1.00 63.28 78 THR A C 1
ATOM 558 O O . THR A 1 78 ? 17.746 0.299 -10.648 1.00 63.28 78 THR A O 1
ATOM 561 N N . VAL A 1 79 ? 17.278 2.413 -10.068 1.00 75.50 79 VAL A N 1
ATOM 562 C CA . VAL A 1 79 ? 16.258 2.064 -9.078 1.00 75.50 79 VAL A CA 1
ATOM 563 C C . VAL A 1 79 ? 15.100 1.382 -9.808 1.00 75.50 79 VAL A C 1
ATOM 565 O O . VAL A 1 79 ? 14.537 1.960 -10.740 1.00 75.50 79 VAL A O 1
ATOM 568 N N . ASP A 1 80 ? 14.735 0.163 -9.397 1.00 81.44 80 ASP A N 1
ATOM 569 C CA . ASP A 1 80 ? 13.505 -0.483 -9.861 1.00 81.44 80 ASP A CA 1
ATOM 570 C C . ASP A 1 80 ? 12.303 0.247 -9.250 1.00 81.44 80 ASP A C 1
ATOM 572 O O . ASP A 1 80 ? 11.816 -0.086 -8.171 1.00 81.44 80 ASP A O 1
ATOM 576 N N . TRP A 1 81 ? 11.839 1.285 -9.945 1.00 82.44 81 TRP A N 1
ATOM 577 C CA . TRP A 1 81 ? 10.711 2.114 -9.523 1.00 82.44 81 TRP A CA 1
ATOM 578 C C . TRP A 1 81 ? 9.404 1.327 -9.394 1.00 82.44 81 TRP A C 1
ATOM 580 O O . TRP A 1 81 ? 8.538 1.712 -8.612 1.00 82.44 81 TRP A O 1
ATOM 590 N N . VAL A 1 82 ? 9.240 0.231 -10.146 1.00 80.88 82 VAL A N 1
ATOM 591 C CA . VAL A 1 82 ? 8.043 -0.618 -10.055 1.00 80.88 82 VAL A CA 1
ATOM 592 C C . VAL A 1 82 ? 8.119 -1.480 -8.802 1.00 80.88 82 VAL A C 1
ATOM 594 O O . VAL A 1 82 ? 7.155 -1.537 -8.037 1.00 80.88 82 VAL A O 1
ATOM 597 N N . GLY A 1 83 ? 9.276 -2.098 -8.559 1.00 80.19 83 GLY A N 1
ATOM 598 C CA . GLY A 1 83 ? 9.561 -2.815 -7.321 1.00 80.19 83 GLY A CA 1
ATOM 599 C C . GLY A 1 83 ? 9.428 -1.917 -6.090 1.00 80.19 83 GLY A C 1
ATOM 600 O O . GLY A 1 83 ? 8.811 -2.324 -5.107 1.00 80.19 83 GLY A O 1
ATOM 601 N N . LEU A 1 84 ? 9.920 -0.677 -6.170 1.00 83.56 84 LEU A N 1
ATOM 602 C CA . LEU A 1 84 ? 9.813 0.313 -5.100 1.00 83.56 84 LEU A CA 1
ATOM 603 C C . LEU A 1 84 ? 8.358 0.721 -4.840 1.00 83.56 84 LEU A C 1
ATOM 605 O O . LEU A 1 84 ? 7.931 0.699 -3.688 1.00 83.56 84 LEU A O 1
ATOM 609 N N . ALA A 1 85 ? 7.576 1.023 -5.886 1.00 83.06 85 ALA A N 1
ATOM 610 C CA . ALA A 1 85 ? 6.150 1.330 -5.747 1.00 83.06 85 ALA A CA 1
ATOM 611 C C . ALA A 1 85 ? 5.408 0.187 -5.040 1.00 83.06 85 ALA A C 1
ATOM 613 O O . ALA A 1 85 ? 4.690 0.416 -4.070 1.00 83.06 85 ALA A O 1
ATOM 614 N N . ARG A 1 86 ? 5.655 -1.056 -5.472 1.00 86.19 86 ARG A N 1
ATOM 615 C CA . ARG A 1 86 ? 5.061 -2.253 -4.869 1.00 86.19 86 ARG A CA 1
ATOM 616 C C . ARG A 1 86 ? 5.454 -2.416 -3.401 1.00 86.19 86 ARG A C 1
ATOM 618 O O . ARG A 1 86 ? 4.598 -2.739 -2.581 1.00 86.19 86 ARG A O 1
ATOM 625 N N . TRP A 1 87 ? 6.722 -2.192 -3.065 1.00 85.06 87 TRP A N 1
ATOM 626 C CA . TRP A 1 87 ? 7.209 -2.266 -1.687 1.00 85.06 87 TRP A CA 1
ATOM 627 C C . TRP A 1 87 ? 6.552 -1.228 -0.781 1.00 85.06 87 TRP A C 1
ATOM 629 O O . TRP A 1 87 ? 6.146 -1.570 0.328 1.00 85.06 87 TRP A O 1
ATOM 639 N N . ILE A 1 88 ? 6.392 0.008 -1.262 1.00 85.94 88 ILE A N 1
ATOM 640 C CA . ILE A 1 88 ? 5.706 1.067 -0.514 1.00 85.94 88 ILE A CA 1
ATOM 641 C C . ILE A 1 88 ? 4.241 0.684 -0.275 1.00 85.94 88 ILE A C 1
ATOM 643 O O . ILE A 1 88 ? 3.779 0.759 0.862 1.00 85.94 88 ILE A O 1
ATOM 647 N N . THR A 1 89 ? 3.525 0.188 -1.294 1.00 85.69 89 THR A N 1
ATOM 648 C CA . THR A 1 89 ? 2.127 -0.255 -1.141 1.00 85.69 89 THR A CA 1
ATOM 649 C C . THR A 1 89 ? 1.989 -1.382 -0.111 1.00 85.69 89 THR A C 1
ATOM 651 O O . THR A 1 89 ? 1.078 -1.353 0.717 1.00 85.69 89 THR A O 1
ATOM 654 N N . ILE A 1 90 ? 2.900 -2.364 -0.127 1.00 85.38 90 ILE A N 1
ATOM 655 C CA . ILE A 1 90 ? 2.912 -3.468 0.847 1.00 85.38 90 ILE A CA 1
ATOM 656 C C . ILE A 1 90 ? 3.202 -2.939 2.254 1.00 85.38 90 ILE A C 1
ATOM 658 O O . ILE A 1 90 ? 2.472 -3.268 3.187 1.00 85.38 90 ILE A O 1
ATOM 662 N N . GLY A 1 91 ? 4.237 -2.109 2.407 1.00 86.50 91 GLY A N 1
ATOM 663 C CA . GLY A 1 91 ? 4.622 -1.536 3.697 1.00 86.50 91 GLY A CA 1
ATOM 664 C C . GLY A 1 91 ? 3.496 -0.715 4.321 1.00 86.50 91 GLY A C 1
ATOM 665 O O . GLY A 1 91 ? 3.166 -0.914 5.489 1.00 86.50 91 GLY A O 1
ATOM 666 N N . TYR A 1 92 ? 2.844 0.135 3.525 1.00 85.31 92 TYR A N 1
ATOM 667 C CA . TYR A 1 92 ? 1.688 0.912 3.966 1.00 85.31 92 TYR A CA 1
ATOM 668 C C . TYR A 1 92 ? 0.515 0.011 4.373 1.00 85.31 92 TYR A C 1
ATOM 670 O O . TYR A 1 92 ? -0.076 0.205 5.433 1.00 85.31 92 TYR A O 1
ATOM 678 N N . GLY A 1 93 ? 0.220 -1.029 3.584 1.00 87.06 93 GLY A N 1
ATOM 679 C CA . GLY A 1 93 ? -0.824 -2.000 3.913 1.00 87.06 93 GLY A CA 1
ATOM 680 C C . GLY A 1 93 ? -0.569 -2.725 5.236 1.00 87.06 93 GLY A C 1
ATOM 681 O O . GLY A 1 93 ? -1.480 -2.849 6.050 1.00 87.06 93 GLY A O 1
ATOM 682 N N . ILE A 1 94 ? 0.673 -3.150 5.491 1.00 90.25 94 ILE A N 1
ATOM 683 C CA . ILE A 1 94 ? 1.060 -3.798 6.754 1.00 90.25 94 ILE A CA 1
ATOM 684 C C . ILE A 1 94 ? 0.882 -2.840 7.934 1.00 90.25 94 ILE A C 1
ATOM 686 O O . ILE A 1 94 ? 0.302 -3.231 8.947 1.00 90.25 94 ILE A O 1
ATOM 690 N N . LEU A 1 95 ? 1.347 -1.594 7.807 1.00 91.69 95 LEU A N 1
ATOM 691 C CA . LEU A 1 95 ? 1.206 -0.582 8.856 1.00 91.69 95 LEU A CA 1
ATOM 692 C C . LEU A 1 95 ? -0.266 -0.299 9.173 1.00 91.69 95 LEU A C 1
ATOM 694 O O . LEU A 1 95 ? -0.634 -0.236 10.344 1.00 91.69 95 LEU A O 1
ATOM 698 N N . LEU A 1 96 ? -1.112 -0.188 8.148 1.00 89.50 96 LEU A N 1
ATOM 699 C CA . LEU A 1 96 ? -2.542 0.060 8.310 1.00 89.50 96 LEU A CA 1
ATOM 700 C C . LEU A 1 96 ? -3.249 -1.107 9.015 1.00 89.50 96 LEU A C 1
ATOM 702 O O . LEU A 1 96 ? -4.000 -0.896 9.966 1.00 89.50 96 LEU A O 1
ATOM 706 N N . VAL A 1 97 ? -2.965 -2.345 8.599 1.00 93.31 97 VAL A N 1
ATOM 707 C CA . VAL A 1 97 ? -3.491 -3.560 9.244 1.00 93.31 97 VAL A CA 1
ATOM 708 C C . VAL A 1 97 ? -3.039 -3.635 10.701 1.00 93.31 97 VAL A C 1
ATOM 710 O O . VAL A 1 97 ? -3.861 -3.862 11.588 1.00 93.31 97 VAL A O 1
ATOM 713 N N . ALA A 1 98 ? -1.754 -3.395 10.969 1.00 93.19 98 ALA A N 1
ATOM 714 C CA . ALA A 1 98 ? -1.219 -3.383 12.325 1.00 93.19 98 ALA A CA 1
ATOM 715 C C . ALA A 1 98 ? -1.901 -2.314 13.191 1.00 93.19 98 ALA A C 1
ATOM 717 O O . ALA A 1 98 ? -2.321 -2.615 14.306 1.00 93.19 98 ALA A O 1
ATOM 718 N N . ALA A 1 99 ? -2.085 -1.099 12.667 1.00 89.75 99 ALA A N 1
ATOM 719 C CA . ALA A 1 99 ? -2.783 -0.024 13.364 1.00 89.75 99 ALA A CA 1
ATOM 720 C C . ALA A 1 99 ? -4.230 -0.410 13.711 1.00 89.75 99 ALA A C 1
ATOM 722 O O . ALA A 1 99 ? -4.643 -0.239 14.856 1.00 89.75 99 ALA A O 1
ATOM 723 N N . MET A 1 100 ? -4.985 -0.998 12.773 1.00 90.56 100 MET A N 1
ATOM 724 C CA . MET A 1 100 ? -6.354 -1.464 13.041 1.00 90.56 100 MET A CA 1
ATOM 725 C C . MET A 1 100 ? -6.401 -2.549 14.117 1.00 90.56 100 MET A C 1
ATOM 727 O O . MET A 1 100 ? -7.278 -2.519 14.980 1.00 90.56 100 MET A O 1
ATOM 731 N N . LEU A 1 101 ? -5.458 -3.494 14.095 1.00 91.69 101 LEU A N 1
ATOM 732 C CA . LEU A 1 101 ? -5.381 -4.541 15.112 1.00 91.69 101 LEU A CA 1
ATOM 733 C C . LEU A 1 101 ? -5.039 -3.964 16.488 1.00 91.69 101 LEU A C 1
ATOM 735 O O . LEU A 1 101 ? -5.681 -4.332 17.469 1.00 91.69 101 LEU A O 1
ATOM 739 N N . VAL A 1 102 ? -4.090 -3.026 16.567 1.00 91.56 102 VAL A N 1
ATOM 740 C CA . VAL A 1 102 ? -3.758 -2.325 17.818 1.00 91.56 102 VAL A CA 1
ATOM 741 C C . VAL A 1 102 ? -4.981 -1.585 18.354 1.00 91.56 102 VAL A C 1
ATOM 743 O O . VAL A 1 102 ? -5.322 -1.751 19.522 1.00 91.56 102 VAL A O 1
ATOM 746 N N . VAL A 1 103 ? -5.695 -0.838 17.507 1.00 88.88 103 VAL A N 1
ATOM 747 C CA . VAL A 1 103 ? -6.933 -0.143 17.896 1.00 88.88 103 VAL A CA 1
ATOM 748 C C . VAL A 1 103 ? -7.987 -1.134 18.395 1.00 88.88 103 VAL A C 1
ATOM 750 O O . VAL A 1 103 ? -8.573 -0.904 19.448 1.00 88.88 103 VAL A O 1
ATOM 753 N N . GLY A 1 104 ? -8.186 -2.264 17.712 1.00 87.25 104 GLY A N 1
ATOM 754 C CA . GLY A 1 104 ? -9.139 -3.295 18.134 1.00 87.25 104 GLY A CA 1
ATOM 755 C C . GLY A 1 104 ? -8.790 -3.975 19.462 1.00 87.25 104 GLY A C 1
ATOM 756 O O . GLY A 1 104 ? -9.686 -4.409 20.187 1.00 87.25 104 GLY A O 1
ATOM 757 N N . VAL A 1 105 ? -7.502 -4.053 19.805 1.00 88.25 105 VAL A N 1
ATOM 758 C CA . VAL A 1 105 ? -7.033 -4.575 21.099 1.00 88.25 105 VAL A CA 1
ATOM 759 C C . VAL A 1 105 ? -7.184 -3.530 22.206 1.00 88.25 105 VAL A C 1
ATOM 761 O O . VAL A 1 105 ? -7.623 -3.873 23.302 1.00 88.25 105 VAL A O 1
ATOM 764 N N . VAL A 1 106 ? -6.852 -2.267 21.925 1.00 89.19 106 VAL A N 1
ATOM 765 C CA . VAL A 1 106 ? -6.923 -1.162 22.896 1.00 89.19 106 VAL A CA 1
ATOM 766 C C . VAL A 1 106 ? -8.377 -0.791 23.209 1.00 89.19 106 VAL A C 1
ATOM 768 O O . VAL A 1 106 ? -8.744 -0.665 24.374 1.00 89.19 106 VAL A O 1
ATOM 771 N N . PHE A 1 107 ? -9.230 -0.678 22.191 1.00 85.88 107 PHE A N 1
ATOM 772 C CA . PHE A 1 107 ? -10.643 -0.302 22.313 1.00 85.88 107 PHE A CA 1
ATOM 773 C C . PHE A 1 107 ? -11.548 -1.523 22.163 1.00 85.88 107 PHE A C 1
ATOM 775 O O . PHE A 1 107 ? -12.390 -1.610 21.271 1.00 85.88 107 PHE A O 1
ATOM 782 N N . ARG A 1 108 ? -11.354 -2.508 23.042 1.00 83.06 108 ARG A N 1
ATOM 783 C CA . ARG A 1 108 ? -12.011 -3.814 22.915 1.00 83.06 108 ARG A CA 1
ATOM 784 C C . ARG A 1 108 ? -13.520 -3.769 23.171 1.00 83.06 108 ARG A C 1
ATOM 786 O O . ARG A 1 108 ? -14.251 -4.584 22.611 1.00 83.06 108 ARG A O 1
ATOM 793 N N . HIS A 1 109 ? -13.988 -2.839 24.003 1.00 85.94 109 HIS A N 1
ATOM 794 C CA . HIS A 1 109 ? -15.376 -2.791 24.460 1.00 85.94 109 HIS A CA 1
ATOM 795 C C . HIS A 1 109 ? -15.952 -1.378 24.391 1.00 85.94 109 HIS A C 1
ATOM 797 O O . HIS A 1 109 ? -15.322 -0.432 24.856 1.00 85.94 109 HIS A O 1
ATOM 803 N N . ILE A 1 110 ? -17.175 -1.258 23.869 1.00 83.44 110 ILE A N 1
ATOM 804 C CA . ILE A 1 110 ? -18.004 -0.057 24.023 1.00 83.44 110 ILE A CA 1
ATOM 805 C C . ILE A 1 110 ? -19.279 -0.454 24.755 1.00 83.44 110 ILE A C 1
ATOM 807 O O . ILE A 1 110 ? -19.955 -1.414 24.385 1.00 83.44 110 ILE A O 1
ATOM 811 N N . THR A 1 111 ? -19.605 0.302 25.796 1.00 86.69 111 THR A N 1
ATOM 812 C CA . THR A 1 111 ? -20.900 0.258 26.475 1.00 86.69 111 THR A CA 1
ATOM 813 C C . THR A 1 111 ? -21.853 1.228 25.797 1.00 86.69 111 THR A C 1
ATOM 815 O O . THR A 1 111 ? -21.628 2.437 25.843 1.00 86.69 111 THR A O 1
ATOM 818 N N . VAL A 1 112 ? -22.918 0.710 25.194 1.00 85.94 112 VAL A N 1
ATOM 819 C CA . VAL A 1 112 ? -24.030 1.518 24.683 1.00 85.94 112 VAL A CA 1
ATOM 820 C C . VAL A 1 112 ? -25.272 1.250 25.519 1.00 85.94 112 VAL A C 1
ATOM 822 O O . VAL A 1 112 ? -25.572 0.107 25.864 1.00 85.94 112 VAL A O 1
ATOM 825 N N . THR A 1 113 ? -25.998 2.303 25.871 1.00 86.75 113 THR A N 1
ATOM 826 C CA . THR A 1 113 ? -27.303 2.184 26.516 1.00 86.75 113 THR A CA 1
ATOM 827 C C . THR A 1 113 ? -28.364 2.051 25.435 1.00 86.75 113 THR A C 1
ATOM 829 O O . THR A 1 113 ? -28.604 2.976 24.662 1.00 86.75 113 THR A O 1
ATOM 832 N N . LEU A 1 114 ? -28.974 0.873 25.358 1.00 83.44 114 LEU A N 1
ATOM 833 C CA . LEU A 1 114 ? -30.055 0.579 24.427 1.00 83.44 114 LEU A CA 1
ATOM 834 C C . LEU A 1 114 ? -31.368 0.592 25.205 1.00 83.44 114 LEU A C 1
ATOM 836 O O . LEU A 1 114 ? -31.460 0.014 26.292 1.00 83.44 114 LEU A O 1
ATOM 840 N N . LEU A 1 115 ? -32.366 1.280 24.655 1.00 83.81 115 LEU A N 1
ATOM 841 C CA . LEU A 1 115 ? -33.731 1.209 25.156 1.00 83.81 115 LEU A CA 1
ATOM 842 C C . LEU A 1 115 ? -34.314 -0.135 24.727 1.00 83.81 115 LEU A C 1
ATOM 844 O O . LEU A 1 115 ? -34.424 -0.398 23.530 1.00 83.81 115 LEU A O 1
ATOM 848 N N . ASP A 1 116 ? -34.669 -0.972 25.694 1.00 80.25 116 ASP A N 1
ATOM 849 C CA . ASP A 1 116 ? -35.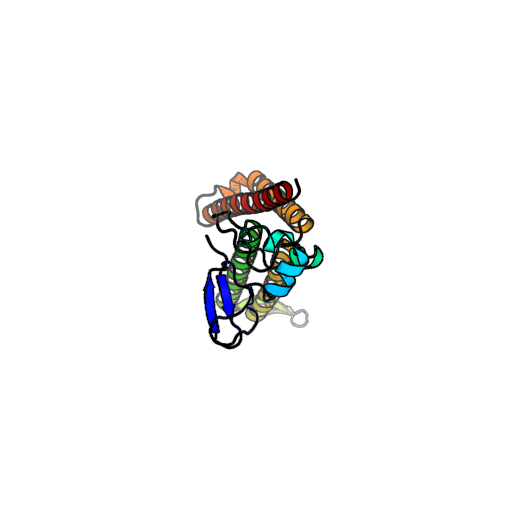360 -2.223 25.416 1.00 80.25 116 ASP A CA 1
ATOM 850 C C . ASP A 1 116 ? -36.817 -1.911 25.015 1.00 80.25 116 ASP A C 1
ATOM 852 O O . ASP A 1 116 ? -37.580 -1.376 25.830 1.00 80.25 116 ASP A O 1
ATOM 856 N N . PRO A 1 117 ? -37.226 -2.212 23.768 1.00 80.06 117 PRO A N 1
ATOM 857 C CA . PRO A 1 117 ? -38.552 -1.871 23.262 1.00 80.06 117 PRO A CA 1
ATOM 858 C C . PRO A 1 117 ? -39.688 -2.640 23.953 1.00 80.06 117 PRO A C 1
ATOM 860 O O . PRO A 1 117 ? -40.842 -2.233 23.836 1.00 80.06 117 PRO A O 1
ATOM 863 N N . HIS A 1 118 ? -39.393 -3.727 24.674 1.00 83.12 118 HIS A N 1
ATOM 864 C CA . HIS A 1 118 ? -40.404 -4.526 25.368 1.00 83.12 118 HIS A CA 1
ATOM 865 C C . HIS A 1 118 ? -40.593 -4.130 26.833 1.00 83.12 118 HIS A C 1
ATOM 867 O O . HIS A 1 118 ? -41.685 -4.302 27.373 1.00 83.12 118 HIS A O 1
ATOM 873 N N . THR A 1 119 ? -39.558 -3.588 27.475 1.00 83.31 119 THR A N 1
ATOM 874 C CA . THR A 1 119 ? -39.586 -3.240 28.905 1.00 83.31 119 THR A CA 1
ATOM 875 C C . THR A 1 119 ? -39.522 -1.735 29.165 1.00 83.31 119 THR A C 1
ATOM 877 O O . THR A 1 119 ? -39.787 -1.297 30.283 1.00 83.31 119 THR A O 1
ATOM 880 N N . GLY A 1 120 ? -39.186 -0.926 28.153 1.00 82.19 120 GLY A N 1
ATOM 881 C CA . GLY A 1 120 ? -39.028 0.525 28.278 1.00 82.19 120 GLY A CA 1
ATOM 882 C C . GLY A 1 120 ? -37.853 0.942 29.169 1.00 82.19 120 GLY A C 1
ATOM 883 O O . GLY A 1 120 ? -37.720 2.122 29.493 1.00 82.19 120 GLY A O 1
ATOM 884 N N . GLN A 1 121 ? -37.007 -0.005 29.584 1.00 84.50 121 GLN A N 1
ATOM 885 C CA . GLN A 1 121 ? -35.847 0.253 30.428 1.00 84.50 121 GLN A CA 1
ATOM 886 C C . GLN A 1 121 ? -34.586 0.467 29.587 1.00 84.50 121 GLN A C 1
ATOM 888 O O . GLN A 1 121 ? -34.409 -0.110 28.514 1.00 84.50 121 GLN A O 1
ATOM 893 N N . LEU A 1 122 ? -33.687 1.315 30.091 1.00 83.12 122 LEU A N 1
ATOM 894 C CA . LEU A 1 122 ? -32.368 1.525 29.502 1.00 83.12 122 LEU A CA 1
ATOM 895 C C . LEU A 1 122 ? -31.419 0.437 30.007 1.00 83.12 122 LEU A C 1
ATOM 897 O O . LEU A 1 122 ? -30.965 0.477 31.149 1.00 83.12 122 LEU A O 1
ATOM 901 N N . THR A 1 123 ? -31.103 -0.523 29.145 1.00 84.81 123 THR A N 1
ATOM 902 C CA . THR A 1 123 ? -30.133 -1.584 29.437 1.00 84.81 123 THR A CA 1
ATOM 903 C C . THR A 1 123 ? -28.769 -1.246 28.843 1.00 84.81 123 THR A C 1
ATOM 905 O O . THR A 1 123 ? -28.641 -0.972 27.646 1.00 84.81 123 THR A O 1
ATOM 908 N N . ALA A 1 124 ? -27.725 -1.257 29.675 1.00 82.56 124 ALA A N 1
ATOM 909 C CA . ALA A 1 124 ? -26.351 -1.095 29.213 1.00 82.56 124 ALA A CA 1
ATOM 910 C C . ALA A 1 124 ? -25.867 -2.404 28.574 1.00 82.56 124 ALA A C 1
ATOM 912 O O . ALA A 1 124 ? -25.746 -3.422 29.251 1.00 82.56 124 ALA A O 1
ATOM 913 N N . THR A 1 125 ? -25.582 -2.371 27.274 1.00 84.31 125 THR A N 1
ATOM 914 C CA . THR A 1 125 ? -25.041 -3.513 26.528 1.00 84.31 125 THR A CA 1
ATOM 915 C C . THR A 1 125 ? -23.580 -3.251 26.183 1.00 84.31 125 THR A C 1
ATOM 917 O O . THR A 1 125 ? -23.237 -2.217 25.606 1.00 84.31 125 THR A O 1
ATOM 920 N N . THR A 1 126 ? -22.702 -4.190 26.532 1.00 86.44 126 THR A N 1
ATOM 921 C CA . THR A 1 126 ? -21.281 -4.179 26.166 1.00 86.44 126 THR A CA 1
ATOM 922 C C . THR A 1 126 ? -21.068 -4.898 24.838 1.00 86.44 126 THR A C 1
ATOM 924 O O . THR A 1 126 ? -21.237 -6.110 24.734 1.00 86.44 126 THR A O 1
ATOM 927 N N . LEU A 1 127 ? -20.646 -4.160 23.812 1.00 84.31 127 LEU A N 1
ATOM 928 C CA . LEU A 1 127 ? -20.276 -4.718 22.512 1.00 84.31 127 LEU A CA 1
ATOM 929 C C . LEU A 1 127 ? -18.763 -4.943 22.451 1.00 84.31 127 LEU A C 1
ATOM 931 O O . LEU A 1 127 ? -17.981 -4.055 22.791 1.00 84.31 127 LEU A O 1
ATOM 935 N N . ASN A 1 128 ? -18.345 -6.133 22.013 1.00 87.00 128 ASN A N 1
ATOM 936 C CA . ASN A 1 128 ? -16.939 -6.454 21.773 1.00 87.00 128 ASN A CA 1
ATOM 937 C C . ASN A 1 128 ? -16.560 -6.077 20.337 1.00 87.00 128 ASN A C 1
ATOM 939 O O . ASN A 1 128 ? -17.022 -6.698 19.381 1.00 87.00 128 ASN A O 1
ATOM 943 N N . LEU A 1 129 ? -15.711 -5.065 20.198 1.00 84.62 129 LEU A N 1
ATOM 944 C CA . LEU A 1 129 ? -15.267 -4.543 18.908 1.00 84.62 129 LEU A CA 1
ATOM 945 C C . LEU A 1 129 ? -14.089 -5.312 18.316 1.00 84.62 129 LEU A C 1
ATOM 947 O O . LEU A 1 129 ? -13.830 -5.189 17.120 1.00 84.62 129 LEU A O 1
ATOM 951 N N . GLY A 1 130 ? -13.379 -6.101 19.128 1.00 86.06 130 GLY A N 1
ATOM 952 C CA . GLY A 1 130 ? -12.186 -6.831 18.699 1.00 86.06 130 GLY A CA 1
ATOM 953 C C . GLY A 1 130 ? -12.404 -7.614 17.396 1.00 86.06 130 GLY A C 1
ATOM 954 O O . GLY A 1 130 ? -11.680 -7.368 16.430 1.00 86.06 130 GLY A O 1
ATOM 955 N N . PRO A 1 131 ? -13.437 -8.479 17.306 1.00 88.69 131 PRO A N 1
ATOM 956 C CA . PRO A 1 131 ? -13.739 -9.221 16.083 1.00 88.69 131 PRO A CA 1
ATOM 957 C C . PRO A 1 131 ? -14.014 -8.325 14.870 1.00 88.69 131 PRO A C 1
ATOM 959 O O . PRO A 1 131 ? -13.545 -8.626 13.775 1.00 88.69 131 PRO A O 1
ATOM 962 N N . ALA A 1 132 ? -14.728 -7.209 15.054 1.00 87.69 132 ALA A N 1
ATOM 963 C CA . ALA A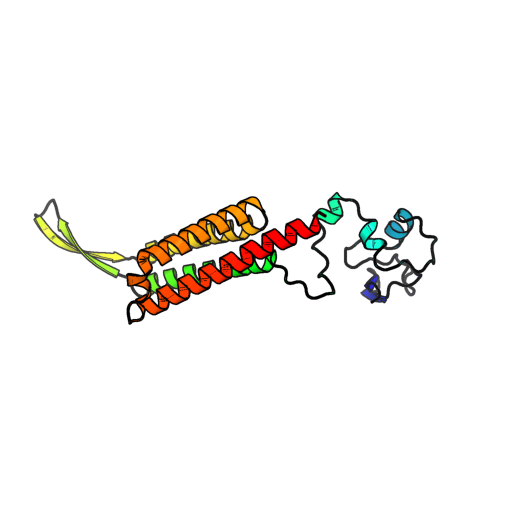 1 132 ? -15.046 -6.286 13.966 1.00 87.69 132 ALA A CA 1
ATOM 964 C C . ALA A 1 132 ? -13.776 -5.640 13.390 1.00 87.69 132 ALA A C 1
ATOM 966 O O . ALA A 1 132 ? -13.597 -5.614 12.173 1.00 87.69 132 ALA A O 1
ATOM 967 N N . PHE A 1 133 ? -12.854 -5.203 14.254 1.00 89.69 133 PHE A N 1
ATOM 968 C CA . PHE A 1 133 ? -11.560 -4.673 13.823 1.00 89.69 133 PHE A CA 1
ATOM 969 C C . PHE A 1 133 ? -10.681 -5.732 13.161 1.00 89.69 133 PHE A C 1
ATOM 971 O O . PHE A 1 133 ? -10.017 -5.427 12.175 1.00 89.69 133 PHE A O 1
ATOM 978 N N . THR A 1 134 ? -10.691 -6.979 13.643 1.00 89.44 134 THR A N 1
ATOM 979 C CA . THR A 1 134 ? -9.948 -8.072 12.996 1.00 89.44 134 THR A CA 1
ATOM 980 C C . THR A 1 134 ? -10.477 -8.358 11.591 1.00 89.44 134 THR A C 1
ATOM 982 O O . THR A 1 134 ? -9.690 -8.459 10.652 1.00 89.44 134 THR A O 1
ATOM 985 N N . ILE A 1 135 ? -11.800 -8.441 11.422 1.00 91.56 135 ILE A N 1
ATOM 986 C CA . ILE A 1 135 ? -12.424 -8.652 10.108 1.00 91.56 135 ILE A CA 1
ATOM 987 C C . ILE A 1 135 ? -12.092 -7.485 9.175 1.00 91.56 135 ILE A C 1
ATOM 989 O O . ILE A 1 135 ? -11.647 -7.708 8.050 1.00 91.56 135 ILE A O 1
ATOM 993 N N . ALA A 1 136 ? -12.245 -6.245 9.646 1.00 91.31 136 ALA A N 1
ATOM 994 C CA . ALA A 1 136 ? -11.924 -5.064 8.854 1.00 91.31 136 ALA A CA 1
ATOM 995 C C . ALA A 1 136 ? -10.443 -5.041 8.439 1.00 91.31 136 ALA A C 1
ATOM 997 O O . ALA A 1 136 ? -10.141 -4.796 7.273 1.00 91.31 136 ALA A O 1
ATOM 998 N N . ALA A 1 137 ? -9.528 -5.385 9.349 1.00 91.25 137 ALA A N 1
ATOM 999 C CA . ALA A 1 137 ? -8.100 -5.470 9.063 1.00 91.25 137 ALA A CA 1
ATOM 1000 C C . ALA A 1 137 ? -7.783 -6.534 7.996 1.00 91.25 137 ALA A C 1
ATOM 1002 O O . ALA A 1 137 ? -6.974 -6.283 7.106 1.00 91.25 137 ALA A O 1
ATOM 1003 N N . LEU A 1 138 ? -8.448 -7.695 8.023 1.00 92.50 138 LEU A N 1
ATOM 1004 C CA . LEU A 1 138 ? -8.285 -8.725 6.990 1.00 92.50 138 LEU A CA 1
ATOM 1005 C C . LEU A 1 138 ? -8.781 -8.254 5.620 1.00 92.50 138 LEU A C 1
ATOM 1007 O O . LEU A 1 138 ? -8.095 -8.459 4.619 1.00 92.50 138 LEU A O 1
ATOM 1011 N N . VAL A 1 139 ? -9.944 -7.600 5.571 1.00 94.38 139 VAL A N 1
ATOM 1012 C CA . VAL A 1 139 ? -10.501 -7.051 4.326 1.00 94.38 139 VAL A CA 1
ATOM 1013 C C . VAL A 1 139 ? -9.567 -5.989 3.749 1.00 94.38 139 VAL A C 1
ATOM 1015 O O . VAL A 1 139 ? -9.194 -6.067 2.580 1.00 94.38 139 VAL A O 1
ATOM 1018 N N . VAL A 1 140 ? -9.131 -5.036 4.574 1.00 91.62 140 VAL A N 1
ATOM 1019 C CA . VAL A 1 140 ? -8.185 -3.987 4.171 1.00 91.62 140 VAL A CA 1
ATOM 1020 C C . VAL A 1 140 ? -6.862 -4.597 3.709 1.00 91.62 140 VAL A C 1
ATOM 1022 O O . VAL A 1 140 ? -6.349 -4.221 2.658 1.00 91.62 140 VAL A O 1
ATOM 1025 N N . GLY A 1 141 ? -6.336 -5.589 4.430 1.00 90.69 141 GLY A N 1
ATOM 1026 C CA . GLY A 1 141 ? -5.123 -6.308 4.045 1.00 90.69 141 GLY A CA 1
ATOM 1027 C C . GLY A 1 141 ? -5.249 -6.996 2.684 1.00 90.69 141 GLY A C 1
ATOM 1028 O O . GLY A 1 141 ? -4.346 -6.882 1.855 1.00 90.69 141 GLY A O 1
ATOM 1029 N N . ALA A 1 142 ? -6.381 -7.649 2.410 1.00 91.75 142 ALA A N 1
ATOM 1030 C CA . ALA A 1 142 ? -6.648 -8.285 1.122 1.00 91.75 142 ALA A CA 1
ATOM 1031 C C . ALA A 1 142 ? -6.741 -7.263 -0.023 1.00 91.75 142 ALA A C 1
ATOM 1033 O O . ALA A 1 142 ? -6.154 -7.473 -1.086 1.00 91.75 142 ALA A O 1
ATOM 1034 N N . VAL A 1 143 ? -7.418 -6.132 0.202 1.00 92.31 143 VAL A N 1
ATOM 1035 C CA . VAL A 1 143 ? -7.494 -5.030 -0.771 1.00 92.31 143 VAL A CA 1
ATOM 1036 C C . VAL A 1 143 ? -6.105 -4.457 -1.048 1.00 92.31 143 VAL A C 1
ATOM 1038 O O . VAL A 1 143 ? -5.729 -4.292 -2.206 1.00 92.31 143 VAL A O 1
ATOM 1041 N N . MET A 1 144 ? -5.296 -4.221 -0.014 1.00 89.06 144 MET A N 1
ATOM 1042 C CA . MET A 1 144 ? -3.934 -3.707 -0.177 1.00 89.06 144 MET A CA 1
ATOM 1043 C C . MET A 1 144 ? -3.017 -4.704 -0.889 1.00 89.06 144 MET A C 1
ATOM 1045 O O . MET A 1 144 ? -2.212 -4.300 -1.728 1.00 89.06 144 MET A O 1
ATOM 1049 N N . ALA A 1 145 ? -3.165 -6.005 -0.628 1.00 85.56 145 ALA A N 1
ATOM 1050 C CA . ALA A 1 145 ? -2.453 -7.051 -1.357 1.00 85.56 145 ALA A CA 1
ATOM 1051 C C . ALA A 1 145 ? -2.853 -7.087 -2.841 1.00 85.56 145 ALA A C 1
ATOM 1053 O O . ALA A 1 145 ? -1.986 -7.212 -3.710 1.00 85.56 145 ALA A O 1
ATOM 1054 N N . LEU A 1 146 ? -4.144 -6.913 -3.144 1.00 89.81 146 LEU A N 1
ATOM 1055 C CA . LEU A 1 146 ? -4.637 -6.784 -4.515 1.00 89.81 146 LEU A CA 1
ATOM 1056 C C . LEU A 1 146 ? -4.056 -5.539 -5.197 1.00 89.81 146 LEU A C 1
ATOM 1058 O O . LEU A 1 146 ? -3.543 -5.644 -6.309 1.00 89.81 146 LEU A O 1
ATOM 1062 N N . CYS A 1 147 ? -4.062 -4.382 -4.531 1.00 86.31 147 CYS A N 1
ATOM 1063 C CA . CYS A 1 147 ? -3.444 -3.159 -5.046 1.00 86.31 147 CYS A CA 1
ATOM 1064 C C . CYS A 1 147 ? -1.949 -3.355 -5.315 1.00 86.31 147 CYS A C 1
ATOM 1066 O O . CYS A 1 147 ? -1.473 -3.040 -6.407 1.00 86.31 147 CYS A O 1
ATOM 1068 N N . ALA A 1 148 ? -1.221 -3.954 -4.369 1.00 86.69 148 ALA A N 1
ATOM 1069 C CA . ALA A 1 148 ? 0.191 -4.282 -4.522 1.00 86.69 148 ALA A CA 1
ATOM 1070 C C . ALA A 1 148 ? 0.430 -5.223 -5.712 1.00 86.69 148 ALA A C 1
ATOM 1072 O O . ALA A 1 148 ? 1.386 -5.034 -6.463 1.00 86.69 148 ALA A O 1
ATOM 1073 N N . TRP A 1 149 ? -0.445 -6.204 -5.941 1.00 86.25 149 TRP A N 1
ATOM 1074 C CA . TRP A 1 149 ? -0.375 -7.072 -7.118 1.00 86.25 149 TRP A CA 1
ATOM 1075 C C . TRP A 1 149 ? -0.680 -6.319 -8.419 1.00 86.25 149 TRP A C 1
ATOM 1077 O O . TRP A 1 149 ? -0.011 -6.535 -9.430 1.00 86.25 149 TRP A O 1
ATOM 1087 N N . LEU A 1 150 ? -1.641 -5.395 -8.406 1.00 86.50 150 LEU A N 1
ATOM 1088 C CA . LEU A 1 150 ? -2.023 -4.602 -9.574 1.00 86.50 150 LEU A CA 1
ATOM 1089 C C . LEU A 1 150 ? -0.929 -3.625 -10.029 1.00 86.50 150 LEU A C 1
ATOM 1091 O O . LEU A 1 150 ? -0.900 -3.273 -11.207 1.00 86.50 150 LEU A O 1
ATOM 1095 N N . THR A 1 151 ? 0.013 -3.239 -9.159 1.00 83.94 151 THR A N 1
ATOM 1096 C CA . THR A 1 151 ? 1.116 -2.315 -9.510 1.00 83.94 151 THR A CA 1
ATOM 1097 C C . THR A 1 151 ? 1.970 -2.770 -10.704 1.00 83.94 151 THR A C 1
ATOM 1099 O O . THR A 1 151 ? 2.569 -1.936 -11.388 1.00 83.94 151 THR A O 1
ATOM 1102 N N . GLN A 1 152 ? 1.986 -4.065 -11.040 1.00 79.25 152 GLN A N 1
ATOM 1103 C CA . GLN A 1 152 ? 2.666 -4.566 -12.243 1.00 79.25 152 GLN A CA 1
ATOM 1104 C C . GLN A 1 152 ? 2.078 -3.982 -13.549 1.00 79.25 152 GLN A C 1
ATOM 1106 O O . GLN A 1 152 ? 2.803 -3.706 -14.518 1.00 79.25 152 GLN A O 1
ATOM 1111 N N . TYR A 1 153 ? 0.774 -3.696 -13.576 1.00 83.44 153 TYR A N 1
ATOM 1112 C CA . TYR A 1 153 ? 0.078 -3.152 -14.740 1.00 83.44 153 TYR A CA 1
ATOM 1113 C C . TYR A 1 153 ? 0.238 -1.625 -14.815 1.00 83.44 153 TYR A C 1
ATOM 1115 O O . TYR A 1 153 ? 0.114 -0.917 -13.819 1.00 83.44 153 TYR A O 1
ATOM 1123 N N . ALA A 1 154 ? 0.517 -1.084 -16.009 1.00 78.94 154 ALA A N 1
ATOM 1124 C CA . ALA A 1 154 ? 0.664 0.369 -16.185 1.00 78.94 154 ALA A CA 1
ATOM 1125 C C . ALA A 1 154 ? -0.659 1.113 -15.954 1.00 78.94 154 ALA A C 1
ATOM 1127 O O . ALA A 1 154 ? -0.659 2.149 -15.301 1.00 78.94 154 ALA A O 1
ATOM 1128 N N . ALA A 1 155 ? -1.777 0.562 -16.443 1.00 81.56 155 ALA A N 1
ATOM 1129 C CA . ALA A 1 155 ? -3.100 1.161 -16.270 1.00 81.56 155 ALA A CA 1
ATOM 1130 C C . ALA A 1 155 ? -3.461 1.329 -14.785 1.00 81.56 155 ALA A C 1
ATOM 1132 O O . ALA A 1 155 ? -3.897 2.399 -14.379 1.00 81.56 155 ALA A O 1
ATOM 1133 N N . ALA A 1 156 ? -3.187 0.314 -13.960 1.00 84.38 156 ALA A N 1
ATOM 1134 C CA . ALA A 1 156 ? -3.412 0.391 -12.519 1.00 84.38 156 ALA A CA 1
ATOM 1135 C C . ALA A 1 156 ? -2.575 1.495 -11.857 1.00 84.38 156 ALA A C 1
ATOM 1137 O O . ALA A 1 156 ? -3.095 2.256 -11.054 1.00 84.38 156 ALA A O 1
ATOM 1138 N N . ARG A 1 157 ? -1.300 1.643 -12.238 1.00 85.88 157 ARG A N 1
ATOM 1139 C CA . ARG A 1 157 ? -0.442 2.718 -11.715 1.00 85.88 157 ARG A CA 1
ATOM 1140 C C . ARG A 1 157 ? -0.922 4.112 -12.102 1.00 85.88 157 ARG A C 1
ATOM 1142 O O . ARG A 1 157 ? -0.825 5.018 -11.287 1.00 85.88 157 ARG A O 1
ATOM 1149 N N . VAL A 1 158 ? -1.461 4.279 -13.310 1.00 87.38 158 VAL A N 1
ATOM 1150 C CA . VAL A 1 158 ? -2.098 5.539 -13.721 1.00 87.38 158 VAL A CA 1
ATOM 1151 C C . VAL A 1 158 ? -3.334 5.816 -12.867 1.00 87.38 158 VAL A C 1
ATOM 1153 O O . VAL A 1 158 ? -3.491 6.932 -12.391 1.00 87.38 158 VAL A O 1
ATOM 1156 N N . LEU A 1 159 ? -4.178 4.810 -12.619 1.00 89.69 159 LEU A N 1
ATOM 1157 C CA . LEU A 1 159 ? -5.346 4.965 -11.746 1.00 89.69 159 LEU A CA 1
ATOM 1158 C C . LEU A 1 159 ? -4.947 5.311 -10.307 1.00 89.69 159 LEU A C 1
ATOM 1160 O O . LEU A 1 159 ? -5.546 6.203 -9.717 1.00 89.69 159 LEU A O 1
ATOM 1164 N N . PHE A 1 160 ? -3.918 4.659 -9.761 1.00 89.75 160 PHE A N 1
ATOM 1165 C CA . PHE A 1 160 ? -3.395 4.984 -8.433 1.00 89.75 160 PHE A CA 1
ATOM 1166 C C . PHE A 1 160 ? -2.822 6.396 -8.380 1.00 89.75 160 PHE A C 1
ATOM 1168 O O . PHE A 1 160 ? -3.107 7.107 -7.430 1.00 89.75 160 PHE A O 1
ATOM 1175 N N . LEU A 1 161 ? -2.095 6.829 -9.412 1.00 89.38 161 LEU A N 1
ATOM 1176 C CA . LEU A 1 161 ? -1.580 8.194 -9.494 1.00 89.38 161 LEU A CA 1
ATOM 1177 C C . LEU A 1 161 ? -2.715 9.224 -9.578 1.00 89.38 161 LEU A C 1
ATOM 1179 O O . LEU A 1 161 ? -2.643 10.265 -8.943 1.00 89.38 161 LEU A O 1
ATOM 1183 N N . LEU A 1 162 ? -3.776 8.941 -10.337 1.00 90.50 162 LEU A N 1
ATOM 1184 C CA . LEU A 1 162 ? -4.947 9.818 -10.405 1.00 90.50 162 LEU A CA 1
ATOM 1185 C C . LEU A 1 162 ? -5.664 9.904 -9.054 1.00 90.50 162 LEU A C 1
ATOM 1187 O O . LEU A 1 162 ? -6.026 10.998 -8.631 1.00 90.50 162 LEU A O 1
ATOM 1191 N N . ALA A 1 163 ? -5.847 8.772 -8.371 1.00 89.31 163 ALA A N 1
ATOM 1192 C CA . ALA A 1 163 ? -6.433 8.737 -7.034 1.00 89.31 163 ALA A CA 1
ATOM 1193 C C . ALA A 1 163 ? -5.572 9.500 -6.012 1.00 89.31 163 ALA A C 1
ATOM 1195 O O . ALA A 1 163 ? -6.108 10.265 -5.217 1.00 89.31 163 ALA A O 1
ATOM 1196 N N . ASP A 1 164 ? -4.251 9.340 -6.082 1.00 89.50 164 ASP A N 1
ATOM 1197 C CA . ASP A 1 164 ? -3.272 10.032 -5.241 1.00 89.50 164 ASP A CA 1
ATOM 1198 C C . ASP A 1 164 ? -3.307 11.552 -5.467 1.00 89.50 164 ASP A C 1
ATOM 1200 O O . ASP A 1 164 ? -3.457 12.324 -4.526 1.00 89.50 164 ASP A O 1
ATOM 1204 N N . VAL A 1 165 ? -3.322 11.996 -6.729 1.00 90.25 165 VAL A N 1
ATOM 1205 C CA . VAL A 1 165 ? -3.471 13.415 -7.087 1.00 90.25 165 VAL A CA 1
ATOM 1206 C C . VAL A 1 165 ? -4.788 13.994 -6.563 1.00 90.25 165 VAL A C 1
ATOM 1208 O O . VAL A 1 165 ? -4.793 15.096 -6.016 1.00 90.25 165 VAL A O 1
ATOM 1211 N N . LEU A 1 166 ? -5.904 13.266 -6.682 1.00 91.25 166 LEU A N 1
ATOM 1212 C CA . LEU A 1 166 ? -7.187 13.687 -6.105 1.00 91.25 166 LEU A CA 1
ATOM 1213 C C . LEU A 1 166 ? -7.119 13.792 -4.574 1.00 91.25 166 LEU A C 1
ATOM 1215 O O . LEU A 1 166 ? -7.668 14.738 -4.011 1.00 91.25 166 LEU A O 1
ATOM 1219 N N . GLY A 1 167 ? -6.421 12.865 -3.912 1.00 86.19 167 GLY A N 1
ATOM 1220 C CA . GLY A 1 167 ? -6.160 12.905 -2.472 1.00 86.19 167 GLY A CA 1
ATOM 1221 C C . GLY A 1 167 ? -5.350 14.134 -2.062 1.00 86.19 167 GLY A C 1
ATOM 1222 O O . GLY A 1 167 ? -5.743 14.854 -1.144 1.00 86.19 167 GLY A O 1
ATOM 1223 N N . ILE A 1 168 ? -4.284 14.449 -2.802 1.00 87.94 168 ILE A N 1
ATOM 1224 C CA . ILE A 1 168 ? -3.481 15.660 -2.598 1.00 87.94 168 ILE A CA 1
ATOM 1225 C C . ILE A 1 168 ? -4.358 16.906 -2.752 1.00 87.94 168 ILE A C 1
ATOM 1227 O O . ILE A 1 168 ? -4.339 17.771 -1.879 1.00 87.94 168 ILE A O 1
ATOM 1231 N N . PHE A 1 169 ? -5.175 16.998 -3.806 1.00 89.69 169 PHE A N 1
ATOM 1232 C CA . PHE A 1 169 ? -6.097 18.125 -3.977 1.00 89.69 169 PHE A CA 1
ATOM 1233 C C . PHE A 1 169 ? -7.097 18.237 -2.823 1.00 89.69 169 PHE A C 1
ATOM 1235 O O . PHE A 1 169 ? -7.303 19.339 -2.319 1.00 89.69 169 PHE A O 1
ATOM 1242 N N . ALA A 1 170 ? -7.668 17.124 -2.358 1.00 86.88 170 ALA A N 1
ATOM 1243 C CA . ALA A 1 170 ? -8.582 17.117 -1.217 1.00 86.88 170 ALA A CA 1
ATOM 1244 C C . ALA A 1 170 ? -7.898 17.610 0.075 1.00 86.88 17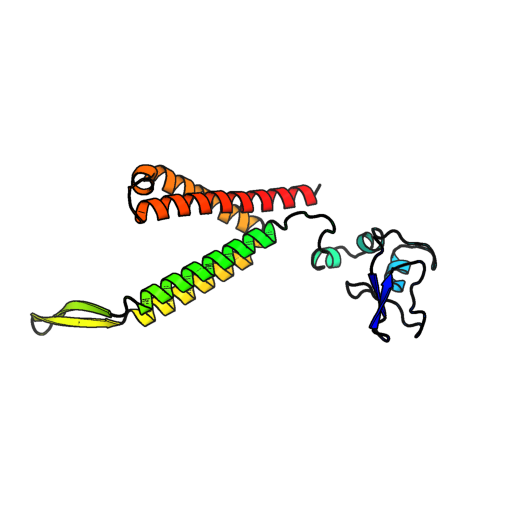0 ALA A C 1
ATOM 1246 O O . ALA A 1 170 ? -8.460 18.429 0.811 1.00 86.88 170 ALA A O 1
ATOM 1247 N N . SER A 1 171 ? -6.662 17.179 0.323 1.00 84.44 171 SER A N 1
ATOM 1248 C CA . SER A 1 171 ? -5.848 17.631 1.457 1.00 84.44 171 SER A CA 1
ATOM 1249 C C . SER A 1 171 ? -5.496 19.115 1.355 1.00 84.44 171 SER A C 1
ATOM 1251 O O . SER A 1 171 ? -5.582 19.841 2.344 1.00 84.44 171 SER A O 1
ATOM 1253 N N . LEU A 1 172 ? -5.180 19.601 0.152 1.00 86.50 172 LEU A N 1
ATOM 1254 C CA . LEU A 1 172 ? -4.921 21.018 -0.102 1.00 86.50 172 LEU A CA 1
ATOM 1255 C C . LEU A 1 172 ? -6.185 21.869 0.087 1.00 86.50 172 LEU A C 1
ATOM 1257 O O . LEU A 1 172 ? -6.124 22.931 0.700 1.00 86.50 172 LEU A O 1
ATOM 1261 N N . THR A 1 173 ? -7.357 21.405 -0.354 1.00 87.44 173 THR A N 1
ATOM 1262 C CA . THR A 1 173 ? -8.616 22.137 -0.117 1.00 87.44 173 THR A CA 1
ATOM 1263 C C . THR A 1 173 ? -8.967 22.253 1.367 1.00 87.44 173 THR A C 1
ATOM 1265 O O . THR A 1 173 ? -9.616 23.216 1.765 1.00 87.44 173 THR A O 1
ATOM 1268 N N . ASN A 1 174 ? -8.475 21.326 2.193 1.00 83.56 174 ASN A N 1
ATOM 1269 C CA . ASN A 1 174 ? -8.650 21.317 3.644 1.00 83.56 174 ASN A CA 1
ATOM 1270 C C . ASN A 1 174 ? -7.355 21.693 4.391 1.00 83.56 174 ASN A C 1
ATOM 1272 O O . ASN A 1 174 ? -7.116 21.252 5.515 1.00 83.56 174 ASN A O 1
ATOM 1276 N N . LEU A 1 175 ? -6.505 22.535 3.790 1.00 79.50 175 LEU A N 1
ATOM 1277 C CA . LEU A 1 175 ? -5.217 22.956 4.361 1.00 79.50 175 LEU A CA 1
ATOM 1278 C C . LEU A 1 175 ? -5.338 23.524 5.787 1.00 79.50 175 LEU A C 1
ATOM 1280 O O . LEU A 1 175 ? -4.437 23.348 6.607 1.00 79.50 175 LEU A O 1
ATOM 1284 N N . SER A 1 176 ? -6.471 24.152 6.110 1.00 77.62 176 SER A N 1
ATOM 1285 C CA . SER A 1 176 ? -6.762 24.684 7.445 1.00 77.62 176 SER A CA 1
ATOM 1286 C C . SER A 1 176 ? -6.832 23.606 8.532 1.00 77.62 176 SER A C 1
ATOM 1288 O O . SER A 1 176 ? -6.368 23.855 9.642 1.00 77.62 176 SER A O 1
ATOM 1290 N N . SER A 1 177 ? -7.343 22.406 8.232 1.00 73.31 177 SER A N 1
ATOM 1291 C CA . SER A 1 177 ? -7.314 21.270 9.166 1.00 73.31 177 SER A CA 1
ATOM 1292 C C . SER A 1 177 ? -5.959 20.561 9.186 1.00 73.31 177 SER A C 1
ATOM 1294 O O . SER A 1 177 ? -5.587 19.963 10.191 1.00 73.31 177 SER A O 1
ATOM 1296 N N . VAL A 1 178 ? -5.192 20.653 8.096 1.00 69.81 178 VAL A N 1
ATOM 1297 C CA . VAL A 1 178 ? -3.857 20.043 7.981 1.00 69.81 178 VAL A CA 1
ATOM 1298 C C . VAL A 1 178 ? -2.806 20.812 8.793 1.00 69.81 178 VAL A C 1
ATOM 1300 O O . VAL A 1 178 ? -1.918 20.197 9.371 1.00 69.81 178 VAL A O 1
ATOM 1303 N N . ILE A 1 179 ? -2.906 22.143 8.894 1.00 75.06 179 ILE A N 1
ATOM 1304 C CA . ILE A 1 179 ? -1.910 22.992 9.584 1.00 75.06 179 ILE A CA 1
ATOM 1305 C C . ILE A 1 179 ? -2.271 23.233 11.069 1.00 75.06 179 ILE A C 1
ATOM 1307 O O . ILE A 1 179 ? -1.625 24.017 11.766 1.00 75.06 179 ILE A O 1
ATOM 1311 N N . GLN A 1 180 ? -3.291 22.557 11.607 1.00 79.44 180 GLN A N 1
ATOM 1312 C CA . GLN A 1 180 ? -3.672 22.741 13.009 1.00 79.44 180 GLN A CA 1
ATOM 1313 C C . GLN A 1 180 ? -2.545 22.330 13.977 1.00 79.44 180 GLN A C 1
ATOM 1315 O O . GLN A 1 180 ? -1.977 21.244 13.848 1.00 79.44 180 GLN A O 1
ATOM 1320 N N . PRO A 1 181 ? -2.235 23.150 14.996 1.00 71.81 181 PRO A N 1
ATOM 1321 C CA . PRO A 1 181 ? -1.256 22.780 16.007 1.00 71.81 181 PRO A CA 1
ATOM 1322 C C . PRO A 1 181 ? -1.767 21.586 16.824 1.00 71.81 181 PRO A C 1
ATOM 1324 O O . PRO A 1 181 ? -2.838 21.638 17.426 1.00 71.81 181 PRO A O 1
ATOM 1327 N N . GLY A 1 182 ? -0.994 20.498 16.839 1.00 82.50 182 GLY A N 1
ATOM 1328 C CA . GLY A 1 182 ? -1.320 19.271 17.563 1.00 82.50 182 GLY A CA 1
ATOM 1329 C C . GLY A 1 182 ? -1.004 18.000 16.766 1.00 82.50 182 GLY A C 1
ATOM 1330 O O . GLY A 1 182 ? -0.588 18.070 15.609 1.00 82.50 182 GLY A O 1
ATOM 1331 N N . PRO A 1 183 ? -1.212 16.815 17.365 1.00 79.31 183 PRO A N 1
ATOM 1332 C CA . PRO A 1 183 ? -0.885 15.535 16.732 1.00 79.31 183 PRO A CA 1
ATOM 1333 C C . PRO A 1 183 ? -1.673 15.292 15.436 1.00 79.31 183 PRO A C 1
ATOM 1335 O O . PRO A 1 183 ? -1.151 14.669 14.516 1.00 79.31 183 PRO A O 1
ATOM 1338 N N . ALA A 1 184 ? -2.896 15.826 15.335 1.00 78.12 184 ALA A N 1
ATOM 1339 C CA . ALA A 1 184 ? -3.729 15.711 14.140 1.00 78.12 184 ALA A CA 1
ATOM 1340 C C . ALA A 1 184 ? -3.149 16.473 12.935 1.00 78.12 184 ALA A C 1
ATOM 1342 O O . ALA A 1 184 ? -3.099 15.919 11.839 1.00 78.12 184 ALA A O 1
ATOM 1343 N N . GLY A 1 185 ? -2.645 17.697 13.131 1.00 79.50 185 GLY A N 1
ATOM 1344 C CA . GLY A 1 185 ? -2.007 18.449 12.047 1.00 79.50 185 GLY A CA 1
ATOM 1345 C C . GLY A 1 185 ? -0.666 17.849 11.630 1.00 79.50 185 GLY A C 1
ATOM 1346 O O . GLY A 1 185 ? -0.389 17.730 10.441 1.00 79.50 185 GLY A O 1
ATOM 1347 N N . ILE A 1 186 ? 0.132 17.351 12.585 1.00 83.12 186 ILE A N 1
ATOM 1348 C CA . ILE A 1 186 ? 1.376 16.624 12.269 1.00 83.12 186 ILE A CA 1
ATOM 1349 C C . ILE A 1 186 ? 1.073 15.393 11.403 1.00 83.12 186 ILE A C 1
ATOM 1351 O O . ILE A 1 186 ? 1.736 15.183 10.389 1.00 83.12 186 ILE A O 1
ATOM 1355 N N . ALA A 1 187 ? 0.054 14.605 11.762 1.00 81.00 187 ALA A N 1
ATOM 1356 C CA . ALA A 1 187 ? -0.376 13.459 10.963 1.00 81.00 187 ALA A CA 1
ATOM 1357 C C . ALA A 1 187 ? -0.860 13.879 9.565 1.00 81.00 187 ALA A C 1
ATOM 1359 O O . ALA A 1 187 ? -0.520 13.219 8.586 1.00 81.00 187 ALA A O 1
ATOM 1360 N N . GLY A 1 188 ? -1.587 14.996 9.458 1.00 82.81 188 GLY A N 1
ATOM 1361 C CA . GLY A 1 188 ? -2.025 15.555 8.179 1.00 82.81 188 GLY A CA 1
ATOM 1362 C C . GLY A 1 188 ? -0.860 15.958 7.271 1.00 82.81 188 GLY A C 1
ATOM 1363 O O . GLY A 1 188 ? -0.829 15.577 6.102 1.00 82.81 188 GLY A O 1
ATOM 1364 N N . VAL A 1 189 ? 0.133 16.675 7.805 1.00 85.31 189 VAL A N 1
ATOM 1365 C CA . VAL A 1 189 ? 1.331 17.085 7.049 1.00 85.31 189 VAL A CA 1
ATOM 1366 C C . VAL A 1 189 ? 2.162 15.871 6.629 1.00 85.31 189 VAL A C 1
ATOM 1368 O O . VAL A 1 189 ? 2.624 15.808 5.491 1.00 85.31 189 VAL A O 1
ATOM 1371 N N . LEU A 1 190 ? 2.333 14.890 7.521 1.00 85.81 190 LEU A N 1
ATOM 1372 C CA . LEU A 1 190 ? 3.030 13.643 7.201 1.00 85.81 190 LEU A CA 1
ATOM 1373 C C . LEU A 1 190 ? 2.300 12.851 6.116 1.00 85.81 190 LEU A C 1
ATOM 1375 O O . LEU A 1 190 ? 2.958 12.357 5.206 1.00 85.81 190 LEU A O 1
ATOM 1379 N N . SER A 1 191 ? 0.968 12.763 6.180 1.00 84.19 191 SER A N 1
ATOM 1380 C CA . SER A 1 191 ? 0.162 12.116 5.139 1.00 84.19 191 SER A CA 1
ATOM 1381 C C . SER A 1 191 ? 0.384 12.788 3.789 1.00 84.19 191 SER A C 1
ATOM 1383 O O . SER A 1 191 ? 0.733 12.111 2.831 1.00 84.19 191 SER A O 1
ATOM 1385 N N . LEU A 1 192 ? 0.295 14.121 3.732 1.00 86.56 192 LEU A N 1
ATOM 1386 C CA . LEU A 1 192 ? 0.518 14.875 2.498 1.00 86.56 192 LEU A CA 1
ATOM 1387 C C . LEU A 1 192 ? 1.925 14.642 1.926 1.00 86.56 192 LEU A C 1
ATOM 1389 O O . LEU A 1 192 ? 2.094 14.498 0.718 1.00 86.56 192 LEU A O 1
ATOM 1393 N N . LEU A 1 193 ? 2.945 14.600 2.786 1.00 88.62 193 LEU A N 1
ATOM 1394 C CA . LEU A 1 193 ? 4.320 14.333 2.368 1.00 88.62 193 LEU A CA 1
ATOM 1395 C C . LEU A 1 193 ? 4.481 12.906 1.826 1.00 88.62 193 LEU A C 1
ATOM 1397 O O . LEU A 1 193 ? 5.166 12.709 0.823 1.00 88.62 193 LEU A O 1
ATOM 1401 N N . VAL A 1 194 ? 3.839 11.922 2.459 1.00 87.12 194 VAL A N 1
ATOM 1402 C CA . VAL A 1 194 ? 3.815 10.534 1.982 1.00 87.12 194 VAL A CA 1
ATOM 1403 C C . VAL A 1 194 ? 3.115 10.433 0.628 1.00 87.12 194 VAL A C 1
ATOM 1405 O O . VAL A 1 194 ? 3.675 9.796 -0.263 1.00 87.12 194 VAL A O 1
ATOM 1408 N N . ASP A 1 195 ? 1.973 11.101 0.446 1.00 86.44 195 ASP A N 1
ATOM 1409 C CA . ASP A 1 195 ? 1.229 11.121 -0.820 1.00 86.44 195 ASP A CA 1
ATOM 1410 C C . ASP A 1 195 ? 2.101 11.704 -1.943 1.00 86.44 195 ASP A C 1
ATOM 1412 O O . ASP A 1 195 ? 2.338 11.061 -2.961 1.00 86.44 195 ASP A O 1
ATOM 1416 N N . VAL A 1 196 ? 2.729 12.866 -1.719 1.00 88.56 196 VAL A N 1
ATOM 1417 C CA . VAL A 1 196 ? 3.627 13.492 -2.710 1.00 88.56 196 VAL A CA 1
ATOM 1418 C C . VAL A 1 196 ? 4.809 12.584 -3.075 1.00 88.56 196 VAL A C 1
ATOM 1420 O O . VAL A 1 196 ? 5.163 12.462 -4.253 1.00 88.56 196 VAL A O 1
ATOM 1423 N N . LEU A 1 197 ? 5.432 11.931 -2.087 1.00 89.06 197 LEU A N 1
ATOM 1424 C CA . LEU A 1 197 ? 6.532 10.996 -2.335 1.00 89.06 197 LEU A CA 1
ATOM 1425 C C . LEU A 1 197 ? 6.061 9.768 -3.121 1.00 89.06 197 LEU A C 1
ATOM 1427 O O . LEU A 1 197 ? 6.733 9.346 -4.066 1.00 89.06 197 LEU A O 1
ATOM 1431 N N . TYR A 1 198 ? 4.910 9.203 -2.761 1.00 87.44 198 TYR A N 1
ATOM 1432 C CA . TYR A 1 198 ? 4.347 8.031 -3.419 1.00 87.44 198 TYR A CA 1
ATOM 1433 C C . TYR A 1 198 ? 3.915 8.333 -4.859 1.00 87.44 198 TYR A C 1
ATOM 1435 O O . TYR A 1 198 ? 4.299 7.597 -5.775 1.00 87.44 198 TYR A O 1
ATOM 1443 N N . GLY A 1 199 ? 3.233 9.455 -5.094 1.00 86.75 199 GLY A N 1
ATOM 1444 C CA . GLY A 1 199 ? 2.913 9.961 -6.427 1.00 86.75 199 GLY A CA 1
ATOM 1445 C C . GLY A 1 199 ? 4.162 10.173 -7.285 1.00 86.75 199 GLY A C 1
ATOM 1446 O O . GLY A 1 199 ? 4.194 9.776 -8.454 1.00 86.75 199 GLY A O 1
ATOM 1447 N N . GLY A 1 200 ? 5.244 10.691 -6.694 1.00 86.44 200 GLY A N 1
ATOM 1448 C CA . GLY A 1 200 ? 6.549 10.808 -7.350 1.00 86.44 200 GLY A CA 1
ATOM 1449 C C . GLY A 1 200 ? 7.124 9.458 -7.798 1.00 86.44 200 GLY A C 1
ATOM 1450 O O . GLY A 1 200 ? 7.562 9.314 -8.945 1.00 86.44 200 GLY A O 1
ATOM 1451 N N . VAL A 1 201 ? 7.071 8.440 -6.933 1.00 87.50 201 VAL A N 1
ATOM 1452 C CA . VAL A 1 201 ? 7.507 7.071 -7.262 1.00 87.50 201 VAL A CA 1
ATOM 1453 C C . VAL A 1 201 ? 6.643 6.471 -8.375 1.00 87.50 201 VAL A C 1
ATOM 1455 O O . VAL A 1 201 ? 7.176 5.886 -9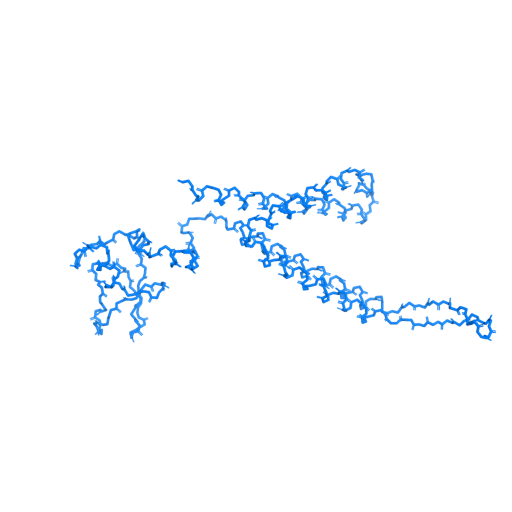.324 1.00 87.50 201 VAL A O 1
ATOM 1458 N N . LEU A 1 202 ? 5.320 6.650 -8.318 1.00 85.19 202 LEU A N 1
ATOM 1459 C CA . LEU A 1 202 ? 4.402 6.180 -9.356 1.00 85.19 202 LEU A CA 1
ATOM 1460 C C . LEU A 1 202 ? 4.680 6.848 -10.708 1.00 85.19 202 LEU A C 1
ATOM 1462 O O . LEU A 1 202 ? 4.778 6.142 -11.717 1.00 85.19 202 LEU A O 1
ATOM 1466 N N . ALA A 1 203 ? 4.888 8.165 -10.737 1.00 86.19 203 ALA A N 1
ATOM 1467 C CA . ALA A 1 203 ? 5.235 8.902 -11.948 1.00 86.19 203 ALA A CA 1
ATOM 1468 C C . ALA A 1 203 ? 6.557 8.403 -12.557 1.00 86.19 203 ALA A C 1
ATOM 1470 O O . ALA A 1 203 ? 6.613 8.078 -13.748 1.00 86.19 203 ALA A O 1
ATOM 1471 N N . MET A 1 204 ? 7.602 8.240 -11.738 1.00 85.25 204 MET A N 1
ATOM 1472 C CA . MET A 1 204 ? 8.891 7.707 -12.198 1.00 85.25 204 MET A CA 1
ATOM 1473 C C . MET A 1 204 ? 8.775 6.272 -12.719 1.00 85.25 204 MET A C 1
ATOM 1475 O O . MET A 1 204 ? 9.394 5.930 -13.728 1.00 85.25 204 MET A O 1
ATOM 1479 N N . SER A 1 205 ? 7.909 5.451 -12.119 1.00 83.00 205 SER A N 1
ATOM 1480 C CA . SER A 1 205 ? 7.645 4.089 -12.598 1.00 83.00 205 SER A CA 1
ATOM 1481 C C . SER A 1 205 ? 7.026 4.046 -14.005 1.00 83.00 205 SER A C 1
ATOM 1483 O O . SER A 1 205 ? 7.207 3.063 -14.734 1.00 83.00 205 SER A O 1
ATOM 1485 N N . LEU A 1 206 ? 6.287 5.090 -14.401 1.00 83.69 206 LEU A N 1
ATOM 1486 C CA . LEU A 1 206 ? 5.690 5.218 -15.732 1.00 83.69 206 LEU A CA 1
ATOM 1487 C C . LEU A 1 206 ? 6.715 5.743 -16.746 1.00 83.69 206 LEU A C 1
ATOM 1489 O O . LEU A 1 206 ? 6.833 5.179 -17.836 1.00 83.69 206 LEU A O 1
ATOM 1493 N N . VAL A 1 207 ? 7.507 6.752 -16.366 1.00 83.00 207 VAL A N 1
ATOM 1494 C CA . VAL A 1 207 ? 8.574 7.329 -17.208 1.00 83.00 207 VAL A CA 1
ATOM 1495 C C . VAL A 1 207 ? 9.676 6.310 -17.506 1.00 83.00 207 VAL A C 1
ATOM 1497 O O . VAL A 1 207 ? 10.149 6.211 -18.637 1.00 83.00 207 VAL A O 1
ATOM 1500 N N . ALA A 1 208 ? 10.073 5.501 -16.522 1.00 73.62 208 ALA A N 1
ATOM 1501 C CA . ALA A 1 208 ? 11.069 4.451 -16.727 1.00 73.62 208 ALA A CA 1
ATOM 1502 C C . ALA A 1 208 ? 10.598 3.399 -17.750 1.00 73.62 208 ALA A C 1
ATOM 1504 O O . ALA A 1 208 ? 11.394 2.894 -18.539 1.00 73.62 208 ALA A O 1
ATOM 1505 N N . ARG A 1 209 ? 9.290 3.105 -17.791 1.00 66.50 209 ARG A N 1
ATOM 1506 C CA . ARG A 1 209 ? 8.710 2.140 -18.735 1.00 66.50 209 ARG A CA 1
ATOM 1507 C C . ARG A 1 209 ? 8.612 2.688 -20.159 1.00 66.50 209 ARG A C 1
ATOM 1509 O O . ARG A 1 209 ? 8.764 1.911 -21.099 1.00 66.50 209 ARG A O 1
ATOM 1516 N N . SER A 1 210 ? 8.343 3.984 -20.336 1.00 66.81 210 SER A N 1
ATOM 1517 C CA . SER A 1 210 ? 8.268 4.588 -21.674 1.00 66.81 210 SER A CA 1
ATOM 1518 C C . SER A 1 210 ? 9.637 4.641 -22.353 1.00 66.81 210 SER A C 1
ATOM 1520 O O . SER A 1 210 ? 9.730 4.331 -23.536 1.00 66.81 210 SER A O 1
ATOM 1522 N N . ARG A 1 211 ? 10.704 4.922 -21.593 1.00 60.28 211 ARG A N 1
ATOM 1523 C CA . ARG A 1 211 ? 12.091 4.933 -22.093 1.00 60.28 211 ARG A CA 1
ATOM 1524 C C . ARG A 1 211 ? 12.625 3.559 -22.504 1.00 60.28 211 ARG A C 1
ATOM 1526 O O . ARG A 1 211 ? 13.560 3.491 -23.283 1.00 60.28 211 ARG A O 1
ATOM 1533 N N . GLY A 1 212 ? 12.051 2.469 -21.996 1.00 54.25 212 GLY A N 1
ATOM 1534 C CA . GLY A 1 212 ? 12.441 1.107 -22.382 1.00 54.25 212 GLY A CA 1
ATOM 1535 C C . GLY A 1 212 ? 11.787 0.588 -23.671 1.00 54.25 212 GLY A C 1
ATOM 1536 O O . GLY A 1 212 ? 12.077 -0.535 -24.070 1.00 54.25 212 GLY A O 1
ATOM 1537 N N . ARG A 1 213 ? 10.866 1.346 -24.289 1.00 47.66 213 ARG A N 1
ATOM 1538 C CA . ARG A 1 213 ? 10.171 0.967 -25.540 1.00 47.66 213 ARG A CA 1
ATOM 1539 C C . ARG A 1 213 ? 10.640 1.732 -26.784 1.00 47.66 213 ARG A C 1
ATOM 1541 O O . ARG A 1 213 ? 10.171 1.399 -27.868 1.00 47.66 213 ARG A O 1
ATOM 1548 N N . SER A 1 214 ? 11.484 2.749 -26.621 1.00 42.12 214 SER A N 1
ATOM 1549 C CA . SER A 1 214 ? 12.146 3.493 -27.704 1.00 42.12 214 SER A CA 1
ATOM 1550 C C . SER A 1 214 ? 13.471 2.846 -28.064 1.00 42.12 214 SER A C 1
ATOM 1552 O O . SER A 1 214 ? 13.742 2.709 -29.272 1.00 42.12 214 SER A O 1
#

Radius of gyration: 28.25 Å; chains: 1; bounding box: 77×58×66 Å

Secondary structure (DSSP, 8-state):
-PPEEE-TTT--EEE--S-SB-TTT-PBPEETTS-BHHHHHHHTTPPTT----HHHHHHTS-HHHHTTSPPP--SS----HHHHHHHHHHHHHHHHHHHHHHHHHHT-EEEEEEE-TTT--EEEEEEE-HHHHHHHHHHHHHHHHHHHHHTTSHHHHHHHHHHHHHHHHHHHHTHHHHT-SSHHHHHHHHHHHHHHHHHHHHHHHHHHHHHT--

pLDDT: mean 76.07, std 14.9, range [39.03, 94.38]